Protein AF-A0A9D9CZX4-F1 (afdb_monomer_lite)

Sequence (307 aa):
MTLQTKLKFRDFMVVIDTNRFENYSKEKVIIPYCSRNECDTFLKSKKARGGITMGHYYITESVFGEIIQQRREYCNQSLENLEKALKPFCLSIEDIKSISKNDLFSKLEKSLHEYLADYYINILPHPNNNVFPRIIRRALNKKPPFKVVDKCSDKGFKDVLLWETLLNFNYEKQSIGKVFLITANSKDFPLEDLSYEWNEFHPYVELKIISDWENFELEERIILPELIAQNNISYSRVLEIFQDEDPNIVELPNFNKKITGRKDSFVVEIETDIKRKDGTTGTGKYFYDIRINEPTLIDPDDNYNTN

Radius of gyration: 25.43 Å; chains: 1; bounding box: 67×32×76 Å

Secondary structure (DSSP, 8-state):
-----S---SEEEEEE-HHHH--TTT----SS----SHHHHHHHHHHHTT----SEEEEEHHHHHHHHHHHHHHHHHHHHHHHHHHGGGT--STTT-SS-HHHHHHHHHHHHHHHHHHTTEEEEPPPPGGGHHHHHHHHHTT-TTS---SSS--TTHHHHHHHHHHHTS-TTTTTEEEEEEE-TTGGGS-HHHHHHHHHHH-TT-EEEEESSHHHHHHHHHHHHHHHHHHHH--HHHHHHHHHHH-TTEEE-TTTTSEEEEPTT-SEEEEEEEEEETTS-EEEEEEEEETTTTEEESS-HHHHHTT-

Structure (mmCIF, N/CA/C/O backbone):
data_AF-A0A9D9CZX4-F1
#
_entry.id   AF-A0A9D9CZX4-F1
#
loop_
_atom_site.group_PDB
_atom_site.id
_atom_site.type_symbol
_atom_site.label_atom_id
_atom_site.label_alt_id
_atom_site.label_comp_id
_atom_site.label_asym_id
_atom_site.label_entity_id
_atom_site.label_seq_id
_atom_site.pdbx_PDB_ins_code
_atom_site.Cartn_x
_atom_site.Cartn_y
_atom_site.Cartn_z
_atom_site.occupancy
_atom_site.B_iso_or_equiv
_atom_site.auth_seq_id
_atom_site.auth_comp_id
_atom_site.auth_asym_id
_atom_site.auth_atom_id
_atom_site.pdbx_PDB_model_num
ATOM 1 N N . MET A 1 1 ? -17.013 -8.670 21.355 1.00 33.56 1 MET A N 1
ATOM 2 C CA . MET A 1 1 ? -17.664 -7.348 21.254 1.00 33.56 1 MET A CA 1
ATOM 3 C C . MET A 1 1 ? -16.833 -6.491 20.320 1.00 33.56 1 MET A C 1
ATOM 5 O O . MET A 1 1 ? -15.634 -6.380 20.534 1.00 33.56 1 MET A O 1
ATOM 9 N N . THR A 1 2 ? -17.432 -6.011 19.235 1.00 29.38 2 THR A N 1
ATOM 10 C CA . THR A 1 2 ? -16.766 -5.239 18.180 1.00 29.38 2 THR A CA 1
ATOM 11 C C . THR A 1 2 ? -16.520 -3.818 18.672 1.00 29.38 2 THR A C 1
ATOM 13 O O . THR A 1 2 ? -17.439 -3.184 19.184 1.00 29.38 2 THR A O 1
ATOM 16 N N . LEU A 1 3 ? -15.288 -3.337 18.526 1.00 41.38 3 LEU A N 1
ATOM 17 C CA . LEU A 1 3 ? -14.920 -1.936 18.707 1.00 41.38 3 LEU A CA 1
ATOM 18 C C . LEU A 1 3 ? -15.906 -1.026 17.953 1.00 41.38 3 LEU A C 1
ATOM 20 O O . LEU A 1 3 ? -16.080 -1.192 16.746 1.00 41.38 3 LEU A O 1
ATOM 24 N N . GLN A 1 4 ? -16.552 -0.073 18.633 1.00 41.16 4 GLN A N 1
ATOM 25 C CA . GLN A 1 4 ? -17.210 1.050 17.955 1.00 41.16 4 GLN A CA 1
ATOM 26 C C . GLN A 1 4 ? -16.185 2.159 17.753 1.00 41.16 4 GLN A C 1
ATOM 28 O O . GLN A 1 4 ? -16.159 3.188 18.420 1.00 41.16 4 GLN A O 1
ATOM 33 N N . THR A 1 5 ? -15.293 1.888 16.820 1.00 51.66 5 THR A N 1
ATOM 34 C CA . THR A 1 5 ? -14.301 2.813 16.297 1.00 51.66 5 THR A CA 1
ATOM 35 C C . THR A 1 5 ? -14.878 3.601 15.134 1.00 51.66 5 THR A C 1
ATOM 37 O O . THR A 1 5 ? -15.827 3.158 14.479 1.00 51.66 5 THR A O 1
ATOM 40 N N . LYS A 1 6 ? -14.319 4.785 14.849 1.00 56.22 6 LYS A N 1
ATOM 41 C CA . LYS A 1 6 ? -14.649 5.473 13.589 1.00 56.22 6 LYS A CA 1
ATOM 42 C C . LYS A 1 6 ? -14.128 4.654 12.412 1.00 56.22 6 LYS A C 1
ATOM 44 O O . LYS A 1 6 ? -14.762 4.630 11.355 1.00 56.22 6 LYS A O 1
ATOM 49 N N . LEU A 1 7 ? -13.004 3.965 12.608 1.00 62.44 7 LEU A N 1
ATOM 50 C CA . LEU A 1 7 ? -12.475 3.018 11.638 1.00 62.44 7 LEU A CA 1
ATOM 51 C C . LEU A 1 7 ? -13.315 1.741 11.620 1.00 62.44 7 LEU A C 1
ATOM 53 O O . LEU A 1 7 ? -13.517 1.086 12.641 1.00 62.44 7 LEU A O 1
ATOM 57 N N . LYS A 1 8 ? -13.780 1.383 10.424 1.00 68.56 8 LYS A N 1
ATOM 58 C CA . LYS A 1 8 ? -14.596 0.188 10.162 1.00 68.56 8 LYS A CA 1
ATOM 59 C C . LYS A 1 8 ? -13.759 -1.023 9.733 1.00 68.56 8 LYS A C 1
ATOM 61 O O . LYS A 1 8 ? -14.314 -1.996 9.232 1.00 68.56 8 LYS A O 1
ATOM 66 N N . PHE A 1 9 ? -12.438 -0.955 9.880 1.00 75.31 9 PHE A N 1
ATOM 67 C CA . PHE A 1 9 ? -11.500 -1.923 9.319 1.00 75.31 9 PHE A CA 1
ATOM 68 C C . PHE A 1 9 ? -10.344 -2.219 10.273 1.00 75.31 9 PHE A C 1
ATOM 70 O O . PHE A 1 9 ? -10.038 -1.400 11.132 1.00 75.31 9 PHE A O 1
ATOM 77 N N . ARG A 1 10 ? -9.722 -3.395 10.106 1.00 75.94 10 ARG A N 1
ATOM 78 C CA . ARG A 1 10 ? -8.645 -3.902 10.978 1.00 75.94 10 ARG A CA 1
ATOM 79 C C . ARG A 1 10 ? -7.246 -3.728 10.406 1.00 75.94 10 ARG A C 1
ATOM 81 O O . ARG A 1 10 ? -6.290 -3.674 11.173 1.00 75.94 10 ARG A O 1
ATOM 88 N N . ASP A 1 11 ? -7.143 -3.650 9.085 1.00 87.25 11 ASP A N 1
ATOM 89 C CA . ASP A 1 11 ? -5.898 -3.371 8.383 1.00 87.25 11 ASP A CA 1
ATOM 90 C C . ASP A 1 11 ? -6.158 -2.559 7.109 1.00 87.25 11 ASP A C 1
ATOM 92 O O . ASP A 1 11 ? -7.295 -2.449 6.621 1.00 87.25 11 ASP A O 1
ATOM 96 N N . PHE A 1 12 ? -5.087 -1.989 6.572 1.00 91.62 12 PHE A N 1
ATOM 97 C CA . PHE A 1 12 ? -5.093 -1.251 5.324 1.00 91.62 12 PHE A CA 1
ATOM 98 C C . PHE A 1 12 ? -4.039 -1.779 4.355 1.00 91.62 12 PHE A C 1
ATOM 100 O O . PHE A 1 12 ? -3.100 -2.487 4.704 1.00 91.62 12 PHE A O 1
ATOM 107 N N . MET A 1 13 ? -4.204 -1.419 3.094 1.00 95.00 13 MET A N 1
ATOM 108 C CA . MET A 1 13 ? -3.307 -1.782 2.014 1.00 95.00 13 MET A CA 1
ATOM 109 C C . MET A 1 13 ? -2.792 -0.531 1.331 1.00 95.00 13 MET A C 1
ATOM 111 O O . MET A 1 13 ? -3.547 0.409 1.105 1.00 95.00 13 MET A O 1
ATOM 115 N N . VAL A 1 14 ? -1.515 -0.532 0.979 1.00 95.31 14 VAL A N 1
ATOM 116 C CA . VAL A 1 14 ? -0.859 0.539 0.238 1.00 95.31 14 VAL A CA 1
ATOM 117 C C . VAL A 1 14 ? -0.312 -0.058 -1.043 1.00 95.31 14 VAL A C 1
ATOM 119 O O . VAL A 1 14 ? 0.527 -0.954 -0.999 1.00 95.31 14 VAL A O 1
ATOM 122 N N . VAL A 1 15 ? -0.786 0.427 -2.184 1.00 96.56 15 VAL A N 1
ATOM 123 C CA . VAL A 1 15 ? -0.297 0.030 -3.503 1.00 96.56 15 VAL A CA 1
ATOM 124 C C . VAL A 1 15 ? 0.429 1.205 -4.123 1.00 96.56 15 VAL A C 1
ATOM 126 O O . VAL A 1 15 ? -0.134 2.290 -4.267 1.00 96.56 15 VAL A O 1
ATOM 129 N N . ILE A 1 16 ? 1.696 0.989 -4.455 1.00 94.69 16 ILE A N 1
ATOM 130 C CA . ILE A 1 16 ? 2.609 2.033 -4.905 1.00 94.69 16 ILE A CA 1
ATOM 131 C C . ILE A 1 16 ? 2.807 1.887 -6.414 1.00 94.69 16 ILE A C 1
ATOM 133 O O . ILE A 1 16 ? 3.245 0.843 -6.898 1.00 94.69 16 ILE A O 1
ATOM 137 N N . ASP A 1 17 ? 2.476 2.938 -7.155 1.00 92.44 17 ASP A N 1
ATOM 138 C CA . ASP A 1 17 ? 2.728 3.035 -8.593 1.00 92.44 17 ASP A CA 1
ATOM 139 C C . ASP A 1 17 ? 4.214 3.326 -8.883 1.00 92.44 17 ASP A C 1
ATOM 141 O O . ASP A 1 17 ? 4.915 3.915 -8.053 1.00 92.44 17 ASP A O 1
ATOM 145 N N . THR A 1 18 ? 4.700 2.980 -10.080 1.00 89.50 18 THR A N 1
ATOM 146 C CA . THR A 1 18 ? 6.105 3.140 -10.497 1.00 89.50 18 THR A CA 1
ATOM 147 C C . THR A 1 18 ? 6.609 4.556 -10.231 1.00 89.50 18 THR A C 1
ATOM 149 O O . THR A 1 18 ? 7.663 4.738 -9.626 1.00 89.50 18 THR A O 1
ATOM 152 N N . ASN A 1 19 ? 5.825 5.573 -10.603 1.00 87.56 19 ASN A N 1
ATOM 153 C CA . ASN A 1 19 ? 6.219 6.983 -10.496 1.00 87.56 19 ASN A CA 1
ATOM 154 C C . ASN A 1 19 ? 6.366 7.476 -9.050 1.00 87.56 19 ASN A C 1
ATOM 156 O O . ASN A 1 19 ? 6.911 8.556 -8.812 1.00 87.56 19 ASN A O 1
ATOM 160 N N . ARG A 1 20 ? 5.837 6.719 -8.086 1.00 88.94 20 ARG A N 1
ATOM 161 C CA . ARG A 1 20 ? 5.958 7.006 -6.655 1.00 88.94 20 ARG A CA 1
ATOM 162 C C . ARG A 1 20 ? 6.887 6.048 -5.938 1.00 88.94 20 ARG A C 1
ATOM 164 O O . ARG A 1 20 ? 7.402 6.424 -4.889 1.00 88.94 20 ARG A O 1
ATOM 171 N N . PHE A 1 21 ? 7.150 4.887 -6.528 1.00 86.06 21 PHE A N 1
ATOM 172 C CA . PHE A 1 21 ? 8.136 3.932 -6.052 1.00 86.06 21 PHE A CA 1
ATOM 173 C C . PHE A 1 21 ? 9.564 4.310 -6.453 1.00 86.06 21 PHE A C 1
ATOM 175 O O . PHE A 1 21 ? 10.472 4.185 -5.637 1.00 86.06 21 PHE A O 1
ATOM 182 N N . GLU A 1 22 ? 9.776 4.829 -7.666 1.00 77.81 22 GLU A N 1
ATOM 183 C CA . GLU A 1 22 ? 11.103 5.148 -8.205 1.00 77.81 22 GLU A CA 1
ATOM 184 C C . GLU A 1 22 ? 11.115 6.483 -8.959 1.00 77.81 22 GLU A C 1
ATOM 186 O O . GLU A 1 22 ? 10.247 6.769 -9.782 1.00 77.81 22 GLU A O 1
ATOM 191 N N . ASN A 1 23 ? 12.135 7.314 -8.702 1.00 71.44 23 ASN A N 1
ATOM 192 C CA . ASN A 1 23 ? 12.398 8.508 -9.506 1.00 71.44 23 ASN A CA 1
ATOM 193 C C . ASN A 1 23 ? 13.563 8.268 -10.471 1.00 71.44 23 ASN A C 1
ATOM 195 O O . ASN A 1 23 ? 14.682 8.752 -10.285 1.00 71.44 23 ASN A O 1
ATOM 199 N N . TYR A 1 24 ? 13.266 7.553 -11.550 1.00 60.62 24 TYR A N 1
ATOM 200 C CA . TYR A 1 24 ? 14.253 7.166 -12.555 1.00 60.62 24 TYR A CA 1
ATOM 201 C C . TYR A 1 24 ? 14.966 8.361 -13.227 1.00 60.62 24 TYR A C 1
ATOM 203 O O . TYR A 1 24 ? 16.098 8.249 -13.697 1.00 60.62 24 TYR A O 1
ATOM 211 N N . SER A 1 25 ? 14.343 9.546 -13.251 1.00 58.69 25 SER A N 1
ATOM 212 C CA . SER A 1 25 ? 14.931 10.731 -13.892 1.00 58.69 25 SER A CA 1
ATOM 213 C C . SER A 1 25 ? 16.131 11.319 -13.137 1.00 58.69 25 SER A C 1
ATOM 215 O O . SER A 1 25 ? 16.991 11.952 -13.755 1.00 58.69 25 SER A O 1
ATOM 217 N N . LYS A 1 26 ? 16.210 11.102 -11.817 1.00 59.53 26 LYS A N 1
ATOM 218 C CA . LYS A 1 26 ? 17.223 11.713 -10.940 1.00 59.53 26 LYS A CA 1
ATOM 219 C C . LYS A 1 26 ? 18.238 10.713 -10.394 1.00 59.53 26 LYS A C 1
ATOM 221 O O . LYS A 1 26 ? 19.324 11.125 -9.990 1.00 59.53 26 LYS A O 1
ATOM 226 N N . GLU A 1 27 ? 17.929 9.418 -10.416 1.00 60.91 27 GLU A N 1
ATOM 227 C CA . GLU A 1 27 ? 18.701 8.416 -9.685 1.00 60.91 27 GLU A CA 1
ATOM 228 C C . GLU A 1 27 ? 19.128 7.248 -10.560 1.00 60.91 27 GLU A C 1
ATOM 230 O O . GLU A 1 27 ? 18.335 6.435 -11.018 1.00 60.91 27 GLU A O 1
ATOM 235 N N . LYS A 1 28 ? 20.435 7.185 -10.800 1.00 66.56 28 LYS A N 1
ATOM 236 C CA . LYS A 1 28 ? 21.047 6.367 -11.846 1.00 66.56 28 LYS A CA 1
ATOM 237 C C . LYS A 1 28 ? 22.027 5.337 -11.277 1.00 66.56 28 LYS A C 1
ATOM 239 O O . LYS A 1 28 ? 23.122 5.140 -11.802 1.00 66.56 28 LYS A O 1
ATOM 244 N N . VAL A 1 29 ? 21.659 4.702 -10.163 1.00 69.81 29 VAL A N 1
ATOM 245 C CA . VAL A 1 29 ? 22.450 3.619 -9.555 1.00 69.81 29 VAL A CA 1
ATOM 246 C C . VAL A 1 29 ? 21.937 2.279 -10.068 1.00 69.81 29 VAL A C 1
ATOM 248 O O . VAL A 1 29 ? 20.768 1.957 -9.885 1.00 69.81 29 VAL A O 1
ATOM 251 N N . ILE A 1 30 ? 22.815 1.488 -10.693 1.00 70.50 30 ILE A N 1
ATOM 252 C CA . ILE A 1 30 ? 22.448 0.183 -11.262 1.00 70.50 30 ILE A CA 1
ATOM 253 C C . ILE A 1 30 ? 22.301 -0.861 -10.139 1.00 70.50 30 ILE A C 1
ATOM 255 O O . ILE A 1 30 ? 21.238 -1.463 -10.022 1.00 70.50 30 ILE A O 1
ATOM 259 N N . ILE A 1 31 ? 23.328 -1.040 -9.292 1.00 68.00 31 ILE A N 1
ATOM 260 C CA . ILE A 1 31 ? 23.368 -1.991 -8.157 1.00 68.00 31 ILE A CA 1
ATOM 261 C C . ILE A 1 31 ? 24.187 -1.372 -6.996 1.00 68.00 31 ILE A C 1
ATOM 263 O O . ILE A 1 31 ? 25.217 -0.753 -7.281 1.00 68.00 31 ILE A O 1
ATOM 267 N N . PRO A 1 32 ? 23.801 -1.561 -5.712 1.00 73.25 32 PRO A N 1
ATOM 268 C CA . PRO A 1 32 ? 22.563 -2.202 -5.252 1.00 73.25 32 PRO A CA 1
ATOM 269 C C . PRO A 1 32 ? 21.326 -1.350 -5.566 1.00 73.25 32 PRO A C 1
ATOM 271 O O . PRO A 1 32 ? 21.436 -0.141 -5.787 1.00 73.25 32 PRO A O 1
ATOM 274 N N . TYR A 1 33 ? 20.153 -1.984 -5.610 1.00 77.69 33 TYR A N 1
ATOM 275 C CA . TYR A 1 33 ? 18.888 -1.278 -5.764 1.00 77.69 33 TYR A CA 1
ATOM 276 C C . TYR A 1 33 ? 18.663 -0.334 -4.579 1.00 77.69 33 TYR A C 1
ATOM 278 O O . TYR A 1 33 ? 18.802 -0.706 -3.416 1.00 77.69 33 TYR A O 1
ATOM 286 N N . CYS A 1 34 ? 18.310 0.906 -4.899 1.00 71.25 34 CYS A N 1
ATOM 287 C CA . CYS A 1 34 ? 17.842 1.912 -3.962 1.00 71.25 34 CYS A CA 1
ATOM 288 C C . CYS A 1 34 ? 17.034 2.930 -4.770 1.00 71.25 34 CYS A C 1
ATOM 290 O O . CYS A 1 34 ? 17.472 3.303 -5.864 1.00 71.25 34 CYS A O 1
ATOM 292 N N . SER A 1 35 ? 15.874 3.344 -4.260 1.00 66.00 35 SER A N 1
ATOM 293 C CA . SER A 1 35 ? 15.011 4.308 -4.946 1.00 66.00 35 SER A CA 1
ATOM 294 C C . SER A 1 35 ? 15.255 5.768 -4.539 1.00 66.00 35 SER A C 1
ATOM 296 O O . SER A 1 35 ? 14.645 6.617 -5.185 1.00 66.00 35 SER A O 1
ATOM 298 N N . ARG A 1 36 ? 16.076 6.007 -3.480 1.00 70.81 36 ARG A N 1
ATOM 299 C CA . ARG A 1 36 ? 16.470 7.267 -2.763 1.00 70.81 36 ARG A CA 1
ATOM 300 C C . ARG A 1 36 ? 15.513 8.459 -2.871 1.00 70.81 36 ARG A C 1
ATOM 302 O O . ARG A 1 36 ? 15.906 9.616 -2.724 1.00 70.81 36 ARG A O 1
ATOM 309 N N . ASN A 1 37 ? 14.235 8.166 -3.007 1.00 79.62 37 ASN A N 1
ATOM 310 C CA . ASN A 1 37 ? 13.168 9.126 -3.171 1.00 79.62 37 ASN A CA 1
ATOM 311 C C . ASN A 1 37 ? 12.350 9.243 -1.876 1.00 79.62 37 ASN A C 1
ATOM 313 O O . ASN A 1 37 ? 12.720 8.745 -0.808 1.00 79.62 37 ASN A O 1
ATOM 317 N N . GLU A 1 38 ? 11.215 9.927 -1.982 1.00 84.00 38 GLU A N 1
ATOM 318 C CA . GLU A 1 38 ? 10.243 10.066 -0.897 1.00 84.00 38 GLU A CA 1
ATOM 319 C C . GLU A 1 38 ? 9.777 8.698 -0.365 1.00 84.00 38 GLU A C 1
ATOM 321 O O . GLU A 1 38 ? 9.700 8.523 0.847 1.00 84.00 38 GLU A O 1
ATOM 326 N N . CYS A 1 39 ? 9.575 7.701 -1.240 1.00 86.62 39 CYS A N 1
ATOM 327 C CA . CYS A 1 39 ? 9.229 6.333 -0.841 1.00 86.62 39 CYS A CA 1
ATOM 328 C C . CYS A 1 39 ? 10.335 5.700 0.011 1.00 86.62 39 CYS A C 1
ATOM 330 O O . CYS A 1 39 ? 10.058 5.186 1.090 1.00 86.62 39 CYS A O 1
ATOM 332 N N . ASP A 1 40 ? 11.595 5.757 -0.429 1.00 86.94 40 ASP A N 1
ATOM 333 C CA . ASP A 1 40 ? 12.730 5.214 0.333 1.00 86.94 40 ASP A CA 1
ATOM 334 C C . ASP A 1 40 ? 12.860 5.880 1.709 1.00 86.94 40 ASP A C 1
ATOM 336 O O . ASP A 1 40 ? 13.087 5.214 2.719 1.00 86.94 40 ASP A O 1
ATOM 340 N N . THR A 1 41 ? 12.681 7.202 1.753 1.00 87.44 41 THR A N 1
ATOM 341 C CA . THR A 1 41 ? 12.728 7.991 2.991 1.00 87.44 41 THR A CA 1
ATOM 342 C C . THR A 1 41 ? 11.617 7.569 3.949 1.00 87.44 41 THR A C 1
ATOM 344 O O . THR A 1 41 ? 11.883 7.302 5.126 1.00 87.44 41 THR A O 1
ATOM 347 N N . PHE A 1 42 ? 10.393 7.434 3.436 1.00 86.62 42 PHE A N 1
ATOM 348 C CA . PHE A 1 42 ? 9.241 6.952 4.188 1.00 86.62 42 PHE A CA 1
ATOM 349 C C . PHE A 1 42 ? 9.484 5.543 4.754 1.00 86.62 42 PHE A C 1
ATOM 351 O O . PHE A 1 42 ? 9.337 5.317 5.958 1.00 86.62 42 PHE A O 1
ATOM 358 N N . LEU A 1 43 ? 9.925 4.600 3.916 1.00 87.19 43 LEU A N 1
ATOM 359 C CA . LEU A 1 43 ? 10.162 3.206 4.306 1.00 87.19 43 LEU A CA 1
ATOM 360 C C . LEU A 1 43 ? 11.287 3.078 5.344 1.00 87.19 43 LEU A C 1
ATOM 362 O O . LEU A 1 43 ? 11.152 2.331 6.318 1.00 87.19 43 LEU A O 1
ATOM 366 N N . LYS A 1 44 ? 12.372 3.850 5.197 1.00 86.25 44 LYS A N 1
ATOM 367 C CA . LYS A 1 44 ? 13.455 3.937 6.192 1.00 86.25 44 LYS A CA 1
ATOM 368 C C . LYS A 1 44 ? 12.965 4.488 7.522 1.00 86.25 44 LYS A C 1
ATOM 370 O O . LYS A 1 44 ? 13.252 3.895 8.559 1.00 86.25 44 LYS A O 1
ATOM 375 N N . SER A 1 45 ? 12.205 5.582 7.496 1.00 80.94 45 SER A N 1
ATOM 376 C CA . SER A 1 45 ? 11.592 6.168 8.692 1.00 80.94 45 SER A CA 1
ATOM 377 C C . SER A 1 45 ? 10.658 5.172 9.383 1.00 80.94 45 SER A C 1
ATOM 379 O O . SER A 1 45 ? 10.711 4.997 10.600 1.00 80.94 45 SER A O 1
ATOM 381 N N . LYS A 1 46 ? 9.830 4.451 8.617 1.00 79.44 46 LYS A N 1
ATOM 382 C CA . LYS A 1 46 ? 8.956 3.395 9.140 1.00 79.44 46 LYS A CA 1
ATOM 383 C C . LYS A 1 46 ? 9.749 2.270 9.811 1.00 79.44 46 LYS A C 1
ATOM 385 O O . LYS A 1 46 ? 9.446 1.916 10.949 1.00 79.44 46 LYS A O 1
ATOM 390 N N . LYS A 1 47 ? 10.791 1.756 9.149 1.00 80.25 47 LYS A N 1
ATOM 391 C CA . LYS A 1 47 ? 11.665 0.700 9.687 1.00 80.25 47 LYS A CA 1
ATOM 392 C C . LYS A 1 47 ? 12.392 1.150 10.960 1.00 80.25 47 LYS A C 1
ATOM 394 O O . LYS A 1 47 ? 12.442 0.400 11.929 1.00 80.25 47 LYS A O 1
ATOM 399 N N . ALA A 1 48 ? 12.908 2.381 10.983 1.00 76.88 48 ALA A N 1
ATOM 400 C CA . ALA A 1 48 ? 13.619 2.949 12.130 1.00 76.88 48 ALA A CA 1
ATOM 401 C C . ALA A 1 48 ? 12.723 3.154 13.360 1.00 76.88 48 ALA A C 1
ATOM 403 O O . ALA A 1 48 ? 13.188 3.013 14.487 1.00 76.88 48 ALA A O 1
ATOM 404 N N . ARG A 1 49 ? 11.431 3.438 13.155 1.00 68.69 49 ARG A N 1
ATOM 405 C CA . ARG A 1 49 ? 10.448 3.576 14.240 1.00 68.69 49 ARG A CA 1
ATOM 406 C C . ARG A 1 49 ? 10.113 2.250 14.937 1.00 68.69 49 ARG A C 1
ATOM 408 O O . ARG A 1 49 ? 9.298 2.266 15.852 1.00 68.69 49 ARG A O 1
ATOM 415 N N . GLY A 1 50 ? 10.672 1.113 14.496 1.00 60.38 50 GLY A N 1
ATOM 416 C CA . GLY A 1 50 ? 10.303 -0.218 14.998 1.00 60.38 50 GLY A CA 1
ATOM 417 C C . GLY A 1 50 ? 8.801 -0.490 14.880 1.00 60.38 50 GLY A C 1
ATOM 418 O O . GLY A 1 50 ? 8.263 -1.313 15.614 1.00 60.38 50 GLY A O 1
ATOM 419 N N . GLY A 1 51 ? 8.123 0.279 14.017 1.00 54.66 51 GLY A N 1
ATOM 420 C CA . GLY A 1 51 ? 6.687 0.467 14.065 1.00 54.66 51 GLY A CA 1
ATOM 421 C C . GLY A 1 51 ? 5.988 -0.853 13.824 1.00 54.66 51 GLY A C 1
ATOM 422 O O . GLY A 1 51 ? 6.275 -1.531 12.837 1.00 54.66 51 GLY A O 1
ATOM 423 N N . ILE A 1 52 ? 5.067 -1.181 14.730 1.00 53.06 52 ILE A N 1
ATOM 424 C CA . ILE A 1 52 ? 4.066 -2.235 14.573 1.00 53.06 52 ILE A CA 1
ATOM 425 C C . ILE A 1 52 ? 3.602 -2.177 13.117 1.00 53.06 52 ILE A C 1
ATOM 427 O O . ILE A 1 52 ? 3.166 -1.125 12.645 1.00 53.06 52 ILE A O 1
ATOM 431 N N . THR A 1 53 ? 3.835 -3.270 12.393 1.00 54.34 53 THR A N 1
ATOM 432 C CA . THR A 1 53 ? 3.745 -3.410 10.934 1.00 54.34 53 THR A CA 1
ATOM 433 C C . THR A 1 53 ? 2.297 -3.359 10.459 1.00 54.34 53 THR A C 1
ATOM 435 O O . THR A 1 53 ? 1.792 -4.306 9.868 1.00 54.34 53 THR A O 1
ATOM 438 N N . MET A 1 54 ? 1.599 -2.280 10.777 1.00 65.44 54 MET A N 1
ATOM 439 C CA . MET A 1 54 ? 0.237 -2.045 10.336 1.00 65.44 54 MET A CA 1
ATOM 440 C C . MET A 1 54 ? 0.310 -1.476 8.924 1.00 65.44 54 MET A C 1
ATOM 442 O O . MET A 1 54 ? 1.187 -0.651 8.611 1.00 65.44 54 MET A O 1
ATOM 446 N N . GLY A 1 55 ? -0.582 -1.952 8.067 1.00 81.19 55 GLY A N 1
ATOM 447 C CA . GLY A 1 55 ? -0.544 -1.680 6.646 1.00 81.19 55 GLY A CA 1
ATOM 448 C C . GLY A 1 55 ? 0.274 -2.708 5.875 1.00 81.19 55 GLY A C 1
ATOM 449 O O . GLY A 1 55 ? 1.456 -2.937 6.142 1.00 81.19 55 GLY A O 1
ATOM 450 N N . HIS A 1 56 ? -0.342 -3.266 4.842 1.00 90.25 56 HIS A N 1
ATOM 451 C CA . HIS A 1 56 ? 0.309 -4.141 3.880 1.00 90.25 56 HIS A CA 1
ATOM 452 C C . HIS A 1 56 ? 0.754 -3.348 2.647 1.00 90.25 56 HIS A C 1
ATOM 454 O O . HIS A 1 56 ? -0.069 -2.714 1.987 1.00 90.25 56 HIS A O 1
ATOM 460 N N . TYR A 1 57 ? 2.043 -3.399 2.313 1.00 92.94 57 TYR A N 1
ATOM 461 C CA . TYR A 1 57 ? 2.625 -2.617 1.220 1.00 92.94 57 TYR A CA 1
ATOM 462 C C . TYR A 1 57 ? 2.836 -3.491 0.003 1.00 92.94 57 TYR A C 1
ATOM 464 O O . TYR A 1 57 ? 3.331 -4.616 0.107 1.00 92.94 57 TYR A O 1
ATOM 472 N N . TYR A 1 58 ? 2.480 -2.945 -1.151 1.00 95.69 58 TYR A N 1
ATOM 473 C CA . TYR A 1 58 ? 2.535 -3.660 -2.403 1.00 95.69 58 TYR A CA 1
ATOM 474 C C . TYR A 1 58 ? 3.018 -2.792 -3.555 1.00 95.69 58 TYR A C 1
ATOM 476 O O . TYR A 1 58 ? 2.696 -1.608 -3.657 1.00 95.69 58 TYR A O 1
ATOM 484 N N . ILE A 1 59 ? 3.705 -3.446 -4.481 1.00 95.69 59 ILE A N 1
ATOM 485 C CA . ILE A 1 59 ? 3.792 -3.039 -5.884 1.00 95.69 59 ILE A CA 1
ATOM 486 C C . ILE A 1 59 ? 3.143 -4.133 -6.734 1.00 95.69 59 ILE A C 1
ATOM 488 O O . ILE A 1 59 ? 3.025 -5.272 -6.287 1.00 95.69 59 ILE A O 1
ATOM 492 N N . THR A 1 60 ? 2.720 -3.836 -7.957 1.00 95.69 60 THR A N 1
ATOM 493 C CA . THR A 1 60 ? 2.257 -4.887 -8.880 1.00 95.69 60 THR A CA 1
ATOM 494 C C . THR A 1 60 ? 3.420 -5.490 -9.662 1.00 95.69 60 THR A C 1
ATOM 496 O O . THR A 1 60 ? 4.465 -4.856 -9.823 1.00 95.69 60 THR A O 1
ATOM 499 N N . GLU A 1 61 ? 3.231 -6.688 -10.220 1.00 94.75 61 GLU A N 1
ATOM 500 C CA . GLU A 1 61 ? 4.165 -7.272 -11.197 1.00 94.75 61 GLU A CA 1
ATOM 501 C C . GLU A 1 61 ? 4.444 -6.317 -12.369 1.00 94.75 61 GLU A C 1
ATOM 503 O O . GLU A 1 61 ? 5.567 -6.257 -12.866 1.00 94.75 61 GLU A O 1
ATOM 508 N N . SER A 1 62 ? 3.458 -5.506 -12.772 1.00 92.12 62 SER A N 1
ATOM 509 C CA . SER A 1 62 ? 3.634 -4.474 -13.801 1.00 92.12 62 SER A CA 1
ATOM 510 C C . SER A 1 62 ? 4.631 -3.396 -13.380 1.00 92.12 62 SER A C 1
ATOM 512 O O . SER A 1 62 ? 5.497 -3.034 -14.174 1.00 92.12 62 SER A O 1
ATOM 514 N N . VAL A 1 63 ? 4.524 -2.904 -12.141 1.00 92.62 63 VAL A N 1
ATOM 515 C CA . VAL A 1 63 ? 5.445 -1.908 -11.571 1.00 92.62 63 VAL A CA 1
ATOM 516 C C . VAL A 1 63 ? 6.844 -2.506 -11.421 1.00 92.62 63 VAL A C 1
ATOM 518 O O . VAL A 1 63 ? 7.825 -1.897 -11.845 1.00 92.62 63 VAL A O 1
ATOM 521 N N . PHE A 1 64 ? 6.945 -3.736 -10.906 1.00 93.75 64 PHE A N 1
ATOM 522 C CA . PHE A 1 64 ? 8.216 -4.459 -10.806 1.00 93.75 64 PHE A CA 1
ATOM 523 C C . PHE A 1 64 ? 8.895 -4.598 -12.177 1.00 93.75 64 PHE A C 1
ATOM 525 O O . PHE A 1 64 ? 10.058 -4.226 -12.348 1.00 93.75 64 PHE A O 1
ATOM 532 N N . GLY A 1 65 ? 8.159 -5.092 -13.176 1.00 92.12 65 GLY A N 1
ATOM 533 C CA . GLY A 1 65 ? 8.670 -5.268 -14.533 1.00 92.12 65 GLY A CA 1
ATOM 534 C C . GLY A 1 65 ? 9.089 -3.949 -15.180 1.00 92.12 65 GLY A C 1
ATOM 535 O O . GLY A 1 65 ? 10.102 -3.895 -15.878 1.00 92.12 65 GLY A O 1
ATOM 536 N N . GLU A 1 66 ? 8.357 -2.868 -14.909 1.00 90.88 66 GLU A N 1
ATOM 537 C CA . GLU A 1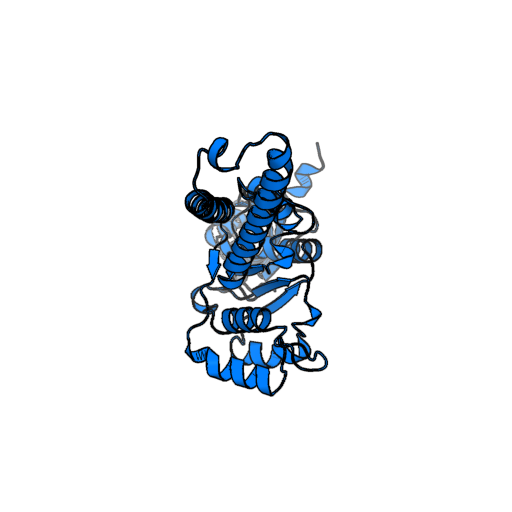 66 ? 8.711 -1.533 -15.380 1.00 90.88 66 GLU A CA 1
ATOM 538 C C . GLU A 1 66 ? 10.031 -1.034 -14.791 1.00 90.88 66 GLU A C 1
ATOM 540 O O . GLU A 1 66 ? 10.890 -0.585 -15.549 1.00 90.88 66 GLU A O 1
ATOM 545 N N . ILE A 1 67 ? 10.226 -1.163 -13.479 1.00 89.75 67 ILE A N 1
ATOM 546 C CA . ILE A 1 67 ? 11.475 -0.786 -12.803 1.00 89.75 67 ILE A CA 1
ATOM 547 C C . ILE A 1 67 ? 12.667 -1.535 -13.410 1.00 89.75 67 ILE A C 1
ATOM 549 O O . ILE A 1 67 ? 13.690 -0.937 -13.763 1.00 89.75 67 ILE A O 1
ATOM 553 N N . ILE A 1 68 ? 12.531 -2.854 -13.573 1.00 90.38 68 ILE A N 1
ATOM 554 C CA . ILE A 1 68 ? 13.578 -3.691 -14.162 1.00 90.38 68 ILE A CA 1
ATOM 555 C C . ILE A 1 68 ? 13.872 -3.262 -15.599 1.00 90.38 68 ILE A C 1
ATOM 557 O O . ILE A 1 68 ? 15.040 -3.118 -15.966 1.00 90.38 68 ILE A O 1
ATOM 561 N N . GLN A 1 69 ? 12.840 -3.016 -16.407 1.00 90.38 69 GLN A N 1
ATOM 562 C CA . GLN A 1 69 ? 13.006 -2.587 -17.792 1.00 90.38 69 GLN A CA 1
ATOM 563 C C . GLN A 1 69 ? 13.700 -1.223 -17.888 1.00 90.38 69 GLN A C 1
ATOM 565 O O . GLN A 1 69 ? 14.685 -1.100 -18.617 1.00 90.38 69 GLN A O 1
ATOM 570 N N . GLN A 1 70 ? 13.261 -0.234 -17.104 1.00 87.31 70 GLN A N 1
ATOM 571 C CA . GLN A 1 70 ? 13.882 1.092 -17.052 1.00 87.31 70 GLN A CA 1
ATOM 572 C C . GLN A 1 70 ? 15.373 0.980 -16.693 1.00 87.31 70 GLN A C 1
ATOM 574 O O . GLN A 1 70 ? 16.238 1.539 -17.365 1.00 87.31 70 GLN A O 1
ATOM 579 N N . ARG A 1 71 ? 15.728 0.169 -15.693 1.00 86.69 71 ARG A N 1
ATOM 580 C CA . ARG A 1 71 ? 17.132 -0.029 -15.298 1.00 86.69 71 ARG A CA 1
ATOM 581 C C . ARG A 1 71 ? 17.960 -0.811 -16.318 1.00 86.69 71 ARG A C 1
ATOM 583 O O . ARG A 1 71 ? 19.141 -0.507 -16.500 1.00 86.69 71 ARG A O 1
ATOM 590 N N . ARG A 1 72 ? 17.372 -1.789 -17.013 1.00 88.25 72 ARG A N 1
ATOM 591 C CA . ARG A 1 72 ? 18.027 -2.480 -18.140 1.00 88.25 72 ARG A CA 1
ATOM 592 C C . ARG A 1 72 ? 18.344 -1.501 -19.267 1.00 88.25 72 ARG A C 1
ATOM 594 O O . ARG A 1 72 ? 19.448 -1.540 -19.806 1.00 88.25 72 ARG A O 1
ATOM 601 N N . GLU A 1 73 ? 17.416 -0.604 -19.589 1.00 89.38 73 GLU A N 1
ATOM 602 C CA . GLU A 1 73 ? 17.620 0.463 -20.573 1.00 89.38 73 GLU A CA 1
ATOM 603 C C . GLU A 1 73 ? 18.733 1.420 -20.140 1.00 89.38 73 GLU A C 1
ATOM 605 O O . GLU A 1 73 ? 19.646 1.679 -20.927 1.00 89.38 73 GLU A O 1
ATOM 610 N N . TYR A 1 74 ? 18.732 1.861 -18.876 1.00 86.50 74 TYR A N 1
ATOM 611 C CA . TYR A 1 74 ? 19.817 2.681 -18.331 1.00 86.50 74 TYR A CA 1
ATOM 612 C C . TYR A 1 74 ? 21.179 1.994 -18.445 1.00 86.50 74 TYR A C 1
ATOM 614 O O . TYR A 1 74 ? 22.175 2.600 -18.853 1.00 86.50 74 TYR A O 1
ATOM 622 N N . CYS A 1 75 ? 21.225 0.714 -18.076 1.00 86.00 75 CYS A N 1
ATOM 623 C CA . CYS A 1 75 ? 22.431 -0.089 -18.141 1.00 86.00 75 CYS A CA 1
ATOM 624 C C . CYS A 1 75 ? 22.930 -0.184 -19.585 1.00 86.00 75 CYS A C 1
ATOM 626 O O . CYS A 1 75 ? 24.092 0.112 -19.837 1.00 86.00 75 CYS A O 1
ATOM 628 N N . ASN A 1 76 ? 22.053 -0.503 -20.538 1.00 87.81 76 ASN A N 1
ATOM 629 C CA . ASN A 1 76 ? 22.401 -0.568 -21.958 1.00 87.81 76 ASN A CA 1
ATOM 630 C C . ASN A 1 76 ? 22.986 0.751 -22.465 1.00 87.81 76 ASN A C 1
ATOM 632 O O . ASN A 1 76 ? 24.068 0.746 -23.043 1.00 87.81 76 ASN A O 1
ATOM 636 N N . GLN A 1 77 ? 22.331 1.877 -22.173 1.00 89.00 77 GLN A N 1
ATOM 637 C CA . GLN A 1 77 ? 22.830 3.202 -22.549 1.00 89.00 77 GLN A CA 1
ATOM 638 C C . GLN A 1 77 ? 24.197 3.495 -21.919 1.00 89.00 77 GLN A C 1
ATOM 640 O O . GLN A 1 77 ? 25.092 4.027 -22.573 1.00 89.00 77 GLN A O 1
ATOM 645 N N . SER A 1 78 ? 24.384 3.127 -20.650 1.00 86.31 78 SER A N 1
ATOM 646 C CA . SER A 1 78 ? 25.663 3.298 -19.953 1.00 86.31 78 SER A CA 1
ATOM 647 C C . SER A 1 78 ? 26.774 2.459 -20.586 1.00 86.31 78 SER A C 1
ATOM 649 O O . SER A 1 78 ? 27.903 2.930 -20.709 1.00 86.31 78 SER A O 1
ATOM 651 N N . LEU A 1 79 ? 26.451 1.242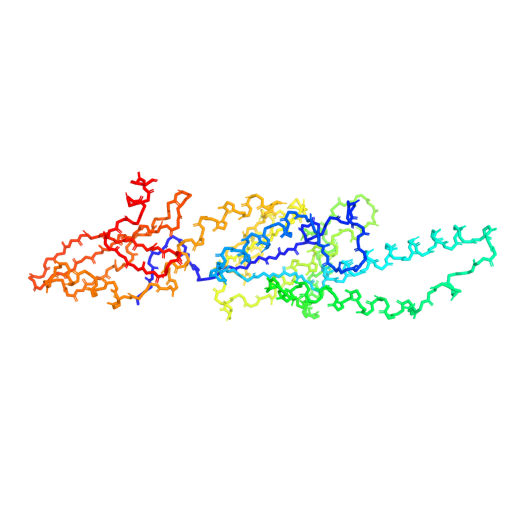 -21.028 1.00 85.69 79 LEU A N 1
ATOM 652 C CA . LEU A 1 79 ? 27.381 0.382 -21.751 1.00 85.69 79 LEU A CA 1
ATOM 653 C C . LEU A 1 79 ? 27.731 0.967 -23.120 1.00 85.69 79 LEU A C 1
ATOM 655 O O . LEU A 1 79 ? 28.905 1.108 -23.421 1.00 85.69 79 LEU A O 1
ATOM 659 N N . GLU A 1 80 ? 26.754 1.399 -23.910 1.00 88.69 80 GLU A N 1
ATOM 660 C CA . GLU A 1 80 ? 27.023 2.031 -25.210 1.00 88.69 80 GLU A CA 1
ATOM 661 C C . GLU A 1 80 ? 27.899 3.287 -25.080 1.00 88.69 80 GLU A C 1
ATOM 663 O O . GLU A 1 80 ? 28.780 3.537 -25.904 1.00 88.69 80 GLU A O 1
ATOM 668 N N . ASN A 1 81 ? 27.679 4.087 -24.033 1.00 89.75 81 ASN A N 1
ATOM 669 C CA . ASN A 1 81 ? 28.494 5.270 -23.757 1.00 89.75 81 ASN A CA 1
ATOM 670 C C . ASN A 1 81 ? 29.928 4.903 -23.366 1.00 89.75 81 ASN A C 1
ATOM 672 O O . ASN A 1 81 ? 30.869 5.550 -23.829 1.00 89.75 81 ASN A O 1
ATOM 676 N N . LEU A 1 82 ? 30.101 3.860 -22.551 1.00 87.81 82 LEU A N 1
ATOM 677 C CA . LEU A 1 82 ? 31.420 3.344 -22.200 1.00 87.81 82 LEU A CA 1
ATOM 678 C C . LEU A 1 82 ? 32.156 2.830 -23.443 1.00 87.81 82 LEU A C 1
ATOM 680 O O . LEU A 1 82 ? 33.311 3.180 -23.649 1.00 87.81 82 LEU A O 1
ATOM 684 N N . GLU A 1 83 ? 31.487 2.076 -24.311 1.00 88.50 83 GLU A N 1
ATOM 685 C CA . GLU A 1 83 ? 32.086 1.534 -25.535 1.00 88.50 83 GLU A CA 1
ATOM 686 C C . GLU A 1 83 ? 32.589 2.649 -26.461 1.00 88.50 83 GLU A C 1
ATOM 688 O O . GLU A 1 83 ? 33.720 2.618 -26.950 1.00 88.50 83 GLU A O 1
ATOM 693 N N . LYS A 1 84 ? 31.787 3.709 -26.622 1.00 91.25 84 LYS A N 1
ATOM 694 C CA . LYS A 1 84 ? 32.190 4.915 -27.360 1.00 91.25 84 LYS A CA 1
ATOM 695 C C . LYS A 1 84 ? 33.410 5.600 -26.738 1.00 91.25 84 LYS A C 1
ATOM 697 O O . LYS A 1 84 ? 34.253 6.091 -27.484 1.00 91.25 84 LYS A O 1
ATOM 702 N N . ALA A 1 85 ? 33.506 5.637 -25.409 1.00 90.81 85 ALA A N 1
ATOM 703 C CA . ALA A 1 85 ? 34.626 6.247 -24.689 1.00 90.81 85 ALA A CA 1
ATOM 704 C C . ALA A 1 85 ? 35.912 5.403 -24.734 1.00 90.81 85 ALA A C 1
ATOM 706 O O . ALA A 1 85 ? 37.003 5.961 -24.661 1.00 90.81 85 ALA A O 1
ATOM 707 N N . LEU A 1 86 ? 35.793 4.080 -24.876 1.00 90.56 86 LEU A N 1
ATOM 708 C CA . LEU A 1 86 ? 36.921 3.151 -25.003 1.00 90.56 86 LEU A CA 1
ATOM 709 C C . LEU A 1 86 ? 37.490 3.090 -26.424 1.00 90.56 86 LEU A C 1
ATOM 711 O O . LEU A 1 86 ? 38.687 2.862 -26.598 1.00 90.56 86 LEU A O 1
ATOM 715 N N . LYS A 1 87 ? 36.660 3.364 -27.438 1.00 90.12 87 LYS A N 1
ATOM 716 C CA . LYS A 1 87 ? 37.041 3.329 -28.858 1.00 90.12 87 LYS A CA 1
ATOM 717 C C . LYS A 1 87 ? 38.339 4.091 -29.205 1.00 90.12 87 LYS A C 1
ATOM 719 O O . LYS A 1 87 ? 39.132 3.534 -29.962 1.00 90.12 87 LYS A O 1
ATOM 724 N N . PRO A 1 88 ? 38.622 5.304 -28.680 1.00 93.56 88 PRO A N 1
ATOM 725 C CA . PRO A 1 88 ? 39.888 6.009 -28.928 1.00 93.56 88 PRO A CA 1
ATOM 726 C C . PRO A 1 88 ? 41.132 5.287 -28.393 1.00 93.56 88 PRO A C 1
ATOM 728 O O . PRO A 1 88 ? 42.236 5.556 -28.855 1.00 93.56 88 PRO A O 1
ATOM 731 N N . PHE A 1 89 ? 40.957 4.380 -27.430 1.00 90.88 89 PHE A N 1
ATOM 732 C CA . PHE A 1 89 ? 42.025 3.589 -26.820 1.00 90.88 89 PHE A CA 1
ATOM 733 C C . PHE A 1 89 ? 42.174 2.200 -27.454 1.00 90.88 89 PHE A C 1
ATOM 735 O O . PHE A 1 89 ? 42.955 1.395 -26.955 1.00 90.88 89 PHE A O 1
ATOM 742 N N . CYS A 1 90 ? 41.432 1.902 -28.530 1.00 86.50 90 CYS A N 1
ATOM 743 C CA . CYS A 1 90 ? 41.365 0.570 -29.143 1.00 86.50 90 CYS A CA 1
ATOM 744 C C . CYS A 1 90 ? 40.970 -0.542 -28.152 1.00 86.50 90 CYS A C 1
ATOM 746 O O . CYS A 1 90 ? 41.336 -1.697 -28.350 1.00 86.50 90 CYS A O 1
ATOM 748 N N . LEU A 1 91 ? 40.233 -0.186 -27.096 1.00 87.25 91 LEU A N 1
ATOM 749 C CA . LEU A 1 91 ? 39.696 -1.122 -26.115 1.00 87.25 91 LEU A CA 1
ATOM 750 C C . LEU A 1 91 ? 38.225 -1.401 -26.415 1.00 87.25 91 LEU A C 1
ATOM 752 O O . LEU A 1 91 ? 37.480 -0.512 -26.841 1.00 87.25 91 LEU A O 1
ATOM 756 N N . SER A 1 92 ? 37.811 -2.631 -26.149 1.00 82.88 92 SER A N 1
ATOM 757 C CA . SER A 1 92 ? 36.419 -3.054 -26.129 1.00 82.88 92 SER A CA 1
ATOM 758 C C . SER A 1 92 ? 35.909 -3.165 -24.697 1.00 82.88 92 SER A C 1
ATOM 760 O O . SER A 1 92 ? 36.656 -3.166 -23.715 1.00 82.88 92 SER A O 1
ATOM 762 N N . ILE A 1 93 ? 34.594 -3.263 -24.569 1.00 80.81 93 ILE A N 1
ATOM 763 C CA . ILE A 1 93 ? 33.968 -3.530 -23.283 1.00 80.81 93 ILE A CA 1
ATOM 764 C C . ILE A 1 93 ? 34.290 -4.944 -22.790 1.00 80.81 93 ILE A C 1
ATOM 766 O O . ILE A 1 93 ? 34.410 -5.145 -21.577 1.00 80.81 93 ILE A O 1
ATOM 770 N N . GLU A 1 94 ? 34.424 -5.907 -23.702 1.00 81.25 94 GLU A N 1
ATOM 771 C CA . GLU A 1 94 ? 34.826 -7.277 -23.386 1.00 81.25 94 GLU A CA 1
ATOM 772 C C . GLU A 1 94 ? 36.208 -7.334 -22.723 1.00 81.25 94 GLU A C 1
ATOM 774 O O . GLU A 1 94 ? 36.417 -8.171 -21.850 1.00 81.25 94 GLU A O 1
ATOM 779 N N . ASP A 1 95 ? 37.107 -6.400 -23.047 1.00 77.19 95 ASP A N 1
ATOM 780 C CA . ASP A 1 95 ? 38.450 -6.336 -22.449 1.00 77.19 95 ASP A CA 1
ATOM 781 C C . ASP A 1 95 ? 38.435 -5.930 -20.965 1.00 77.19 95 ASP A C 1
ATOM 783 O O . ASP A 1 95 ? 39.408 -6.145 -20.243 1.00 77.19 95 ASP A O 1
ATOM 787 N N . ILE A 1 96 ? 37.339 -5.322 -20.494 1.00 74.56 96 ILE A N 1
ATOM 788 C CA . ILE A 1 96 ? 37.244 -4.715 -19.156 1.00 74.56 96 ILE A CA 1
ATOM 789 C C . ILE A 1 96 ? 36.206 -5.425 -18.281 1.00 74.56 96 ILE A C 1
ATOM 791 O O . ILE A 1 96 ? 36.309 -5.431 -17.051 1.00 74.56 96 ILE A O 1
ATOM 795 N N . LYS A 1 97 ? 35.174 -6.021 -18.882 1.00 73.12 97 LYS A N 1
ATOM 796 C CA . LYS A 1 97 ? 34.093 -6.657 -18.126 1.00 73.12 97 LYS A CA 1
ATOM 797 C C . LYS A 1 97 ? 34.458 -8.058 -17.658 1.00 73.12 97 LYS A C 1
ATOM 799 O O . LYS A 1 97 ? 34.703 -8.955 -18.450 1.00 73.12 97 LYS A O 1
ATOM 804 N N . SER A 1 98 ? 34.312 -8.279 -16.355 1.00 74.25 98 SER A N 1
ATOM 805 C CA . SER A 1 98 ? 34.387 -9.604 -15.726 1.00 74.25 98 SER A CA 1
ATOM 806 C C . SER A 1 98 ? 33.034 -10.316 -15.594 1.00 74.25 98 SER A C 1
ATOM 808 O O . SER A 1 98 ? 32.984 -11.461 -15.151 1.00 74.25 98 SER A O 1
ATOM 810 N N . ILE A 1 99 ? 31.923 -9.646 -15.923 1.00 76.94 99 ILE A N 1
ATOM 811 C CA . ILE A 1 99 ? 30.555 -10.140 -15.709 1.00 76.94 99 ILE A CA 1
ATOM 812 C C . ILE A 1 99 ? 29.761 -10.012 -17.011 1.00 76.94 99 ILE A C 1
ATOM 814 O O . ILE A 1 99 ? 29.800 -8.967 -17.670 1.00 76.94 99 ILE A O 1
ATOM 818 N N . SER A 1 100 ? 29.009 -11.061 -17.362 1.00 83.62 100 SER A N 1
ATOM 819 C CA . SER A 1 100 ? 28.146 -11.043 -18.541 1.00 83.62 100 SER A CA 1
ATOM 820 C C . SER A 1 100 ? 26.949 -10.101 -18.357 1.00 83.62 100 SER A C 1
ATOM 822 O O . SER A 1 100 ? 26.501 -9.807 -17.247 1.00 83.62 100 SER A O 1
ATOM 824 N N . LYS A 1 101 ? 26.375 -9.635 -19.469 1.00 82.12 101 LYS A N 1
ATOM 825 C CA . LYS A 1 101 ? 25.185 -8.772 -19.450 1.00 82.12 101 LYS A CA 1
ATOM 826 C C . LYS A 1 101 ? 23.978 -9.451 -18.784 1.00 82.12 101 LYS A C 1
ATOM 828 O O . LYS A 1 101 ? 23.253 -8.803 -18.035 1.00 82.12 101 LYS A O 1
ATOM 833 N N . ASN A 1 102 ? 23.795 -10.749 -19.018 1.00 84.62 102 ASN A N 1
ATOM 834 C CA . ASN A 1 102 ? 22.701 -11.518 -18.424 1.00 84.62 102 ASN A CA 1
ATOM 835 C C . ASN A 1 102 ? 22.885 -11.680 -16.911 1.00 84.62 102 ASN A C 1
ATOM 837 O O . ASN A 1 102 ? 21.924 -11.510 -16.164 1.00 84.62 102 ASN A O 1
ATOM 841 N N . ASP A 1 103 ? 24.117 -11.913 -16.450 1.00 85.81 103 ASP A N 1
ATOM 842 C CA . ASP A 1 103 ? 24.422 -11.981 -15.015 1.00 85.81 103 ASP A CA 1
ATOM 843 C C . ASP A 1 103 ? 24.209 -10.636 -14.317 1.00 85.81 103 ASP A C 1
ATOM 845 O O . ASP A 1 103 ? 23.845 -10.577 -13.145 1.00 85.81 103 ASP A O 1
ATOM 849 N N . LEU A 1 104 ? 24.431 -9.526 -15.022 1.00 83.88 104 LEU A N 1
ATOM 850 C CA . LEU A 1 104 ? 24.136 -8.201 -14.491 1.00 83.88 104 LEU A CA 1
ATOM 851 C C . LEU A 1 104 ? 22.625 -7.986 -14.322 1.00 83.88 104 LEU A C 1
ATOM 853 O O . LEU A 1 104 ? 22.195 -7.439 -13.309 1.00 83.88 104 LEU A O 1
ATOM 857 N N . PHE A 1 105 ? 21.818 -8.439 -15.284 1.00 87.06 105 PHE A N 1
ATOM 858 C CA . PHE A 1 105 ? 20.359 -8.339 -15.212 1.00 87.06 105 PHE A CA 1
ATOM 859 C C . PHE A 1 105 ? 19.754 -9.255 -14.147 1.00 87.06 105 PHE A C 1
ATOM 861 O O . PHE A 1 105 ? 18.844 -8.830 -13.441 1.00 87.06 105 PHE A O 1
ATOM 868 N N . SER A 1 106 ? 20.287 -10.463 -13.958 1.00 88.50 106 SER A N 1
ATOM 869 C CA . SER A 1 106 ? 19.842 -11.330 -12.861 1.00 88.50 106 SER A CA 1
ATOM 870 C C . SER A 1 106 ? 20.203 -10.742 -11.492 1.00 88.50 106 SER A C 1
ATOM 872 O O . SER A 1 106 ? 19.388 -10.767 -10.570 1.00 88.50 106 SER A O 1
ATOM 874 N N . LYS A 1 107 ? 21.388 -10.128 -11.358 1.00 90.19 107 LYS A N 1
ATOM 875 C CA . LYS A 1 107 ? 21.776 -9.394 -10.140 1.00 90.19 107 LYS A CA 1
ATOM 876 C C . LYS A 1 107 ? 20.885 -8.181 -9.873 1.00 90.19 107 LYS A C 1
ATOM 878 O O . LYS A 1 107 ? 20.611 -7.890 -8.713 1.00 90.19 107 LYS A O 1
ATOM 883 N N . LEU A 1 108 ? 20.434 -7.489 -10.918 1.00 88.38 108 LEU A N 1
ATOM 884 C CA . LEU A 1 108 ? 19.501 -6.368 -10.807 1.00 88.38 108 LEU A CA 1
ATOM 885 C C . LEU A 1 108 ? 18.160 -6.810 -10.209 1.00 88.38 108 LEU A C 1
ATOM 887 O O . LEU A 1 108 ? 17.706 -6.225 -9.229 1.00 88.38 108 LEU A O 1
ATOM 891 N N . GLU A 1 109 ? 17.555 -7.856 -10.778 1.00 91.94 109 GLU A N 1
ATOM 892 C CA . GLU A 1 109 ? 16.292 -8.422 -10.287 1.00 91.94 109 GLU A CA 1
ATOM 893 C C . GLU A 1 109 ? 16.420 -8.910 -8.850 1.00 91.94 109 GLU A C 1
ATOM 895 O O . GLU A 1 109 ? 15.600 -8.565 -8.000 1.00 91.94 109 GLU A O 1
ATOM 900 N N . LYS A 1 110 ? 17.498 -9.645 -8.557 1.00 93.81 110 LYS A N 1
ATOM 901 C CA . LYS A 1 110 ? 17.794 -10.108 -7.202 1.00 93.81 110 LYS A CA 1
ATOM 902 C C . LYS A 1 110 ? 17.901 -8.942 -6.218 1.00 93.81 110 LYS A C 1
ATOM 904 O O . LYS A 1 110 ? 17.315 -9.006 -5.145 1.00 93.81 110 LYS A O 1
ATOM 909 N N . SER A 1 111 ? 18.597 -7.870 -6.593 1.00 92.38 111 SER A N 1
ATOM 910 C CA . SER A 1 111 ? 18.772 -6.710 -5.719 1.00 92.38 111 SER A CA 1
ATOM 911 C C . SER A 1 111 ? 17.462 -5.956 -5.459 1.00 92.38 111 SER A C 1
ATOM 913 O O . SER A 1 111 ? 17.261 -5.469 -4.348 1.00 92.38 111 SER A O 1
ATOM 915 N N . LEU A 1 112 ? 16.548 -5.887 -6.436 1.00 92.12 112 LEU A N 1
ATOM 916 C CA . LEU A 1 112 ? 15.207 -5.336 -6.209 1.00 92.12 112 LEU A CA 1
ATOM 917 C C . LEU A 1 112 ? 14.386 -6.235 -5.275 1.00 92.12 112 LEU A C 1
ATOM 919 O O . LEU A 1 112 ? 13.750 -5.729 -4.357 1.00 92.12 112 LEU A O 1
ATOM 923 N N . HIS A 1 113 ? 14.434 -7.558 -5.449 1.00 94.81 113 HIS A N 1
ATOM 924 C CA . HIS A 1 113 ? 13.779 -8.485 -4.520 1.00 94.81 113 HIS A CA 1
ATOM 925 C C . HIS A 1 113 ? 14.295 -8.346 -3.083 1.00 94.81 113 HIS A C 1
ATOM 927 O O . HIS A 1 113 ? 13.490 -8.322 -2.155 1.00 94.81 113 HIS A O 1
ATOM 933 N N . GLU A 1 114 ? 15.612 -8.224 -2.899 1.00 94.12 114 GLU A N 1
ATOM 934 C CA . GLU A 1 114 ? 16.230 -7.988 -1.588 1.00 94.12 114 GLU A CA 1
ATOM 935 C C . GLU A 1 114 ? 15.728 -6.680 -0.963 1.00 94.12 114 GLU A C 1
ATOM 937 O O . GLU A 1 114 ? 15.305 -6.677 0.190 1.00 94.12 114 GLU A O 1
ATOM 942 N N . TYR A 1 115 ? 15.671 -5.593 -1.742 1.00 91.38 115 TYR A N 1
ATOM 943 C CA . TYR A 1 115 ? 15.120 -4.318 -1.279 1.00 91.38 115 TYR A CA 1
ATOM 944 C C . TYR A 1 115 ? 13.652 -4.437 -0.844 1.00 91.38 115 TYR A C 1
ATOM 946 O O . TYR A 1 115 ? 13.277 -3.954 0.221 1.00 91.38 115 TYR A O 1
ATOM 954 N N . LEU A 1 116 ? 12.810 -5.087 -1.652 1.00 92.94 116 LEU A N 1
ATOM 955 C CA . LEU A 1 116 ? 11.394 -5.277 -1.327 1.00 92.94 116 LEU A CA 1
ATOM 956 C C . LEU A 1 116 ? 11.224 -6.102 -0.045 1.00 92.94 116 LEU A C 1
ATOM 958 O O . LEU A 1 116 ? 10.418 -5.738 0.811 1.00 92.94 116 LEU A O 1
ATOM 962 N N . ALA A 1 117 ? 12.020 -7.160 0.123 1.00 92.06 117 ALA A N 1
ATOM 963 C CA . ALA A 1 117 ? 12.019 -7.983 1.329 1.00 92.06 117 ALA A CA 1
ATOM 964 C C . ALA A 1 117 ? 12.461 -7.191 2.571 1.00 92.06 117 ALA A C 1
ATOM 966 O O . ALA A 1 117 ? 11.813 -7.279 3.613 1.00 92.06 117 ALA A O 1
ATOM 967 N N . ASP A 1 118 ? 13.501 -6.360 2.451 1.00 89.75 118 ASP A N 1
ATOM 968 C CA . ASP A 1 118 ? 14.028 -5.532 3.544 1.00 89.75 118 ASP A CA 1
ATOM 969 C C . ASP A 1 118 ? 13.006 -4.541 4.120 1.00 89.75 118 ASP A C 1
ATOM 971 O O . ASP A 1 118 ? 13.151 -4.116 5.276 1.00 89.75 118 ASP A O 1
ATOM 975 N N . TYR A 1 119 ? 12.003 -4.167 3.323 1.00 89.00 119 TYR A N 1
ATOM 976 C CA . TYR A 1 119 ? 10.928 -3.245 3.691 1.00 89.00 119 TYR A CA 1
ATOM 977 C C . TYR A 1 119 ? 9.536 -3.894 3.712 1.00 89.00 119 TYR A C 1
ATOM 979 O O . TYR A 1 119 ? 8.541 -3.178 3.816 1.00 89.00 119 TYR A O 1
ATOM 987 N N . TYR A 1 120 ? 9.452 -5.229 3.660 1.00 90.81 120 TYR A N 1
ATOM 988 C CA . TYR A 1 120 ? 8.196 -5.992 3.700 1.00 90.81 120 TYR A CA 1
ATOM 989 C C . TYR A 1 120 ? 7.174 -5.575 2.626 1.00 90.81 120 TYR A C 1
ATOM 991 O O . TYR A 1 120 ? 5.969 -5.509 2.877 1.00 90.81 120 TYR A O 1
ATOM 999 N N . ILE A 1 121 ? 7.660 -5.289 1.417 1.00 92.94 121 ILE A N 1
ATOM 1000 C CA . ILE A 1 121 ? 6.835 -4.937 0.261 1.00 92.94 121 ILE A CA 1
ATOM 1001 C C . ILE A 1 121 ? 6.581 -6.194 -0.560 1.00 92.94 121 ILE A C 1
ATOM 1003 O O . ILE A 1 121 ? 7.505 -6.834 -1.061 1.00 92.94 121 ILE A O 1
ATOM 1007 N N . ASN A 1 122 ? 5.309 -6.536 -0.723 1.00 94.69 122 ASN A N 1
ATOM 1008 C CA . ASN A 1 122 ? 4.889 -7.697 -1.491 1.00 94.69 122 ASN A CA 1
ATOM 1009 C C . ASN A 1 122 ? 4.643 -7.329 -2.959 1.00 94.69 122 ASN A C 1
ATOM 1011 O O . ASN A 1 122 ? 4.288 -6.199 -3.293 1.00 94.69 122 ASN A O 1
ATOM 1015 N N . ILE A 1 123 ? 4.789 -8.307 -3.849 1.00 96.75 123 ILE A N 1
ATOM 1016 C CA . ILE A 1 123 ? 4.446 -8.144 -5.262 1.00 96.75 123 ILE A CA 1
ATOM 1017 C C . ILE A 1 123 ? 3.047 -8.721 -5.481 1.00 96.75 123 ILE A C 1
ATOM 1019 O O . ILE A 1 123 ? 2.807 -9.896 -5.203 1.00 96.75 123 ILE A O 1
ATOM 1023 N N . LEU A 1 124 ? 2.119 -7.898 -5.968 1.00 95.56 124 LEU A N 1
ATOM 1024 C CA . LEU A 1 124 ? 0.805 -8.358 -6.409 1.00 95.56 124 LEU A CA 1
ATOM 1025 C C . LEU A 1 124 ? 0.919 -8.976 -7.800 1.00 95.56 124 LEU A C 1
ATOM 1027 O O . LEU A 1 124 ? 1.381 -8.283 -8.716 1.00 95.56 124 LEU A O 1
ATOM 1031 N N . PRO A 1 125 ? 0.469 -10.228 -7.978 1.00 94.44 125 PRO A N 1
ATOM 1032 C CA . PRO A 1 125 ? 0.490 -10.867 -9.279 1.00 94.44 125 PRO A CA 1
ATOM 1033 C C . PRO A 1 125 ? -0.451 -10.159 -10.251 1.00 94.44 125 PRO A C 1
ATOM 1035 O O . PRO A 1 125 ? -1.425 -9.516 -9.843 1.00 94.44 125 PRO A O 1
ATOM 1038 N N . HIS A 1 126 ? -0.189 -10.316 -11.545 1.00 91.12 126 HIS A N 1
ATOM 1039 C CA . HIS A 1 126 ? -1.136 -9.916 -12.573 1.00 91.12 126 HIS A CA 1
ATOM 1040 C C . HIS A 1 126 ? -2.520 -10.542 -12.335 1.00 91.12 126 HIS A C 1
ATOM 1042 O O . HIS A 1 126 ? -2.632 -11.672 -11.844 1.00 91.12 126 HIS A O 1
ATOM 1048 N N . PRO A 1 127 ? -3.597 -9.831 -12.707 1.00 90.00 127 PRO A N 1
ATOM 1049 C CA . PRO A 1 127 ? -4.934 -10.374 -12.594 1.00 90.00 127 PRO A CA 1
ATOM 1050 C C . PRO A 1 127 ? -5.091 -11.566 -13.542 1.00 90.00 127 PRO A C 1
ATOM 1052 O O . PRO A 1 127 ? -4.477 -11.632 -14.609 1.00 90.00 127 PRO A O 1
ATOM 1055 N N . ASN A 1 128 ? -5.955 -12.504 -13.164 1.00 89.56 128 ASN A N 1
ATOM 1056 C CA . ASN A 1 128 ? -6.245 -13.675 -13.984 1.00 89.56 128 ASN A CA 1
ATOM 1057 C C . ASN A 1 128 ? -6.787 -13.277 -15.373 1.00 89.56 128 ASN A C 1
ATOM 1059 O O . ASN A 1 128 ? -7.404 -12.230 -15.558 1.00 89.56 128 ASN A O 1
ATOM 1063 N N . ASN A 1 129 ? -6.653 -14.166 -16.362 1.00 90.50 129 ASN A N 1
ATOM 1064 C CA . ASN A 1 129 ? -7.082 -13.899 -17.746 1.00 90.50 129 ASN A CA 1
ATOM 1065 C C . ASN A 1 129 ? -8.589 -13.598 -17.906 1.00 90.50 129 ASN A C 1
ATOM 1067 O O . ASN A 1 129 ? -9.019 -13.109 -18.951 1.00 90.50 129 ASN A O 1
ATOM 1071 N N . ASN A 1 130 ? -9.402 -13.850 -16.877 1.00 90.00 130 ASN A N 1
ATOM 1072 C CA . ASN A 1 130 ? -10.825 -13.510 -16.850 1.00 90.00 130 ASN A CA 1
ATOM 1073 C C . ASN A 1 130 ? -11.094 -11.992 -16.906 1.00 90.00 130 ASN A C 1
ATOM 1075 O O . ASN A 1 130 ? -12.218 -11.596 -17.217 1.00 90.00 130 ASN A O 1
ATOM 1079 N N . VAL A 1 131 ? -10.093 -11.142 -16.647 1.00 92.44 131 VAL A N 1
ATOM 1080 C CA . VAL A 1 131 ? -10.238 -9.678 -16.726 1.00 92.44 131 VAL A CA 1
ATOM 1081 C C . VAL A 1 131 ? -10.100 -9.134 -18.148 1.00 92.44 131 VAL A C 1
ATOM 1083 O O . VAL A 1 131 ? -10.546 -8.023 -18.435 1.00 92.44 131 VAL A O 1
ATOM 1086 N N . PHE A 1 132 ? -9.524 -9.913 -19.068 1.00 92.44 132 PHE A N 1
ATOM 1087 C CA . PHE A 1 132 ? -9.195 -9.458 -20.421 1.00 92.44 132 PHE A CA 1
ATOM 1088 C C . PHE A 1 132 ? -10.400 -8.892 -21.201 1.00 92.44 132 PHE A C 1
ATOM 1090 O O . PHE A 1 132 ? -10.266 -7.827 -21.810 1.00 92.44 132 PHE A O 1
ATOM 1097 N N . PRO A 1 133 ? -11.614 -9.482 -21.129 1.00 93.75 133 PRO A N 1
ATOM 1098 C CA . PRO A 1 133 ? -12.796 -8.882 -21.745 1.00 93.75 133 PRO A CA 1
ATOM 1099 C C . PRO A 1 133 ? -13.153 -7.496 -21.185 1.00 93.75 133 PRO A C 1
ATOM 1101 O O . PRO A 1 133 ? -13.619 -6.642 -21.941 1.00 93.75 133 PRO A O 1
ATOM 1104 N N . ARG A 1 134 ? -12.935 -7.243 -19.883 1.00 91.25 134 ARG A N 1
ATOM 1105 C CA . ARG A 1 134 ? -13.151 -5.913 -19.283 1.00 91.25 134 ARG A CA 1
ATOM 1106 C C . ARG A 1 134 ? -12.114 -4.917 -19.782 1.00 91.25 134 ARG A C 1
ATOM 1108 O O . ARG A 1 134 ? -12.502 -3.825 -20.185 1.00 91.25 134 ARG A O 1
ATOM 1115 N N . ILE A 1 135 ? -10.846 -5.321 -19.868 1.00 92.56 135 ILE A N 1
ATOM 1116 C CA . ILE A 1 135 ? -9.768 -4.495 -20.436 1.00 92.56 135 ILE A CA 1
ATOM 1117 C C . ILE A 1 135 ? -10.111 -4.069 -21.871 1.00 92.56 135 ILE A C 1
ATOM 1119 O O . ILE A 1 135 ? -10.086 -2.877 -22.174 1.00 92.56 135 ILE A O 1
ATOM 1123 N N . ILE A 1 136 ? -10.518 -5.010 -22.734 1.00 90.94 136 ILE A N 1
ATOM 1124 C CA . ILE A 1 136 ? -10.932 -4.705 -24.116 1.00 90.94 136 ILE A CA 1
ATOM 1125 C C . ILE A 1 136 ? -12.107 -3.721 -24.128 1.00 90.94 136 ILE A C 1
ATOM 1127 O O . ILE A 1 136 ? -12.081 -2.726 -24.852 1.00 90.94 136 ILE A O 1
ATOM 1131 N N . ARG A 1 137 ? -13.145 -3.970 -23.318 1.00 90.00 137 ARG A N 1
ATOM 1132 C CA . ARG A 1 137 ? -14.311 -3.076 -23.239 1.00 90.00 137 ARG A CA 1
ATOM 1133 C C . ARG A 1 137 ? -13.925 -1.678 -22.769 1.00 90.00 137 ARG A C 1
ATOM 1135 O O . ARG A 1 137 ? -14.462 -0.712 -23.307 1.00 90.00 137 ARG A O 1
ATOM 1142 N N . ARG A 1 138 ? -13.020 -1.543 -21.797 1.00 90.44 138 ARG A N 1
ATOM 1143 C CA . ARG A 1 138 ? -12.520 -0.229 -21.373 1.00 90.44 138 ARG A CA 1
ATOM 1144 C C . ARG A 1 138 ? -11.767 0.467 -22.500 1.00 90.44 138 ARG A C 1
ATOM 1146 O O . ARG A 1 138 ? -12.037 1.639 -22.729 1.00 90.44 138 ARG A O 1
ATOM 1153 N N . ALA A 1 139 ? -10.900 -0.249 -23.220 1.00 88.94 139 ALA A N 1
ATOM 1154 C CA . ALA A 1 139 ? -10.113 0.306 -24.322 1.00 88.94 139 ALA A CA 1
ATOM 1155 C C . ALA A 1 139 ? -11.015 0.848 -25.441 1.00 88.94 139 ALA A C 1
ATOM 1157 O O . ALA A 1 139 ? -10.887 2.004 -25.842 1.00 88.94 139 ALA A O 1
ATOM 1158 N N . LEU A 1 140 ? -11.993 0.046 -25.882 1.00 87.00 140 LEU A N 1
ATOM 1159 C CA . LEU A 1 140 ? -12.946 0.426 -26.933 1.00 87.00 140 LEU A CA 1
ATOM 1160 C C . LEU A 1 140 ? -13.795 1.641 -26.545 1.00 87.00 140 LEU A C 1
ATOM 1162 O O . LEU A 1 140 ? -14.041 2.517 -27.371 1.00 87.00 140 LEU A O 1
ATOM 1166 N N . ASN A 1 141 ? -14.221 1.703 -25.284 1.00 88.06 141 ASN A N 1
ATOM 1167 C CA . ASN A 1 141 ? -15.044 2.795 -24.769 1.00 88.06 141 ASN A CA 1
ATOM 1168 C C . ASN A 1 141 ? -14.221 3.974 -24.227 1.00 88.06 141 ASN A C 1
ATOM 1170 O O . ASN A 1 141 ? -14.811 4.930 -23.731 1.00 88.06 141 ASN A O 1
ATOM 1174 N N . LYS A 1 142 ? -12.881 3.898 -24.276 1.00 85.06 142 LYS A N 1
ATOM 1175 C CA . LYS A 1 142 ? -11.949 4.861 -23.664 1.00 85.06 142 LYS A CA 1
ATOM 1176 C C . LYS A 1 142 ? -12.304 5.193 -22.207 1.00 85.06 142 LYS A C 1
ATOM 1178 O O . LYS A 1 142 ? -12.245 6.348 -21.795 1.00 85.06 142 LYS A O 1
ATOM 1183 N N . LYS A 1 143 ? -12.718 4.176 -21.444 1.00 88.06 143 LYS A N 1
ATOM 1184 C CA . LYS A 1 143 ? -13.064 4.335 -20.026 1.00 88.06 143 LYS A CA 1
ATOM 1185 C C . LYS A 1 143 ? -11.798 4.453 -19.177 1.00 88.06 143 LYS A C 1
ATOM 1187 O O . LYS A 1 143 ? -10.849 3.708 -19.445 1.00 88.06 143 LYS A O 1
ATOM 1192 N N . PRO A 1 144 ? -11.808 5.277 -18.115 1.00 86.75 144 PRO A N 1
ATOM 1193 C CA . PRO A 1 144 ? -10.722 5.302 -17.151 1.00 86.75 144 PRO A CA 1
ATOM 1194 C C . PRO A 1 144 ? -10.353 3.891 -16.644 1.00 86.75 144 PRO A C 1
ATOM 1196 O O . PRO A 1 144 ? -11.228 3.017 -16.519 1.00 86.75 144 PRO A O 1
ATOM 1199 N N . PRO A 1 145 ? -9.061 3.638 -16.376 1.00 87.94 145 PRO A N 1
ATOM 1200 C CA . PRO A 1 145 ? -7.941 4.586 -16.460 1.00 87.94 145 PRO A CA 1
ATOM 1201 C C . PRO A 1 145 ? -7.263 4.680 -17.852 1.00 87.94 145 PRO A C 1
ATOM 1203 O O . PRO A 1 145 ? -6.133 5.152 -17.966 1.00 87.94 145 PRO A O 1
ATOM 1206 N N . PHE A 1 146 ? -7.927 4.271 -18.948 1.00 84.62 146 PHE A N 1
ATOM 1207 C CA . PHE A 1 146 ? -7.437 4.633 -20.288 1.00 84.62 146 PHE A CA 1
ATOM 1208 C C . PHE A 1 146 ? -7.534 6.140 -20.518 1.00 84.62 146 PHE A C 1
ATOM 1210 O O . PHE A 1 146 ? -8.527 6.779 -20.170 1.00 84.62 146 PHE A O 1
ATOM 1217 N N . LYS A 1 147 ? -6.523 6.699 -21.186 1.00 73.56 147 LYS A N 1
ATOM 1218 C CA . LYS A 1 147 ? -6.479 8.127 -21.497 1.00 73.56 147 LYS A CA 1
ATOM 1219 C C . LYS A 1 147 ? -7.201 8.422 -22.806 1.00 73.56 147 LYS A C 1
ATOM 1221 O O . LYS A 1 147 ? -6.956 7.780 -23.828 1.00 73.56 147 LYS A O 1
ATOM 1226 N N . VAL A 1 148 ? -8.014 9.477 -22.819 1.00 63.53 148 VAL A N 1
ATOM 1227 C CA . VAL A 1 148 ? -8.535 10.065 -24.061 1.00 63.53 148 VAL A CA 1
ATOM 1228 C C . VAL A 1 148 ? -7.438 10.941 -24.668 1.00 63.53 148 VAL A C 1
ATOM 1230 O O . VAL A 1 148 ? -7.441 12.156 -24.513 1.00 63.53 148 VAL A O 1
ATOM 1233 N N . VAL A 1 149 ? -6.444 10.330 -25.312 1.00 57.78 149 VAL A N 1
ATOM 1234 C CA . VAL A 1 149 ? -5.438 11.082 -26.081 1.00 57.78 149 VAL A CA 1
ATOM 1235 C C . VAL A 1 149 ? -5.837 11.082 -27.552 1.00 57.78 149 VAL A C 1
ATOM 1237 O O . VAL A 1 149 ? -6.253 10.053 -28.094 1.00 57.78 149 VAL A O 1
ATOM 1240 N N . ASP A 1 150 ? -5.729 12.247 -28.190 1.00 52.06 150 ASP A N 1
ATOM 1241 C CA . ASP A 1 150 ? -5.975 12.425 -29.617 1.00 52.06 150 ASP A CA 1
ATOM 1242 C C . ASP A 1 150 ? -5.169 11.416 -30.447 1.00 52.06 150 ASP A C 1
ATOM 1244 O O . ASP A 1 150 ? -3.944 11.369 -30.384 1.00 52.06 150 ASP A O 1
ATOM 1248 N N . LYS A 1 151 ? -5.902 10.632 -31.246 1.00 47.88 151 LYS A N 1
ATOM 1249 C CA . LYS A 1 151 ? -5.429 9.745 -32.322 1.00 47.88 151 LYS A CA 1
ATOM 1250 C C . LYS A 1 151 ? -4.378 8.694 -31.900 1.00 47.88 151 LYS A C 1
ATOM 1252 O O . LYS A 1 151 ? -3.176 8.909 -31.976 1.00 47.88 151 LYS A O 1
ATOM 1257 N N . CYS A 1 152 ? -4.872 7.488 -31.605 1.00 47.47 152 CYS A N 1
ATOM 1258 C CA . CYS A 1 152 ? -4.127 6.220 -31.673 1.00 47.47 152 CYS A CA 1
ATOM 1259 C C . CYS A 1 152 ? -2.976 6.021 -30.667 1.00 47.47 152 CYS A C 1
ATOM 1261 O O . CYS A 1 152 ? -1.900 5.574 -31.059 1.00 47.47 152 CYS A O 1
ATOM 1263 N N . SER A 1 153 ? -3.183 6.281 -29.372 1.00 49.09 153 SER A N 1
ATOM 1264 C CA . SER A 1 153 ? -2.253 5.771 -28.352 1.00 49.09 153 SER A CA 1
ATOM 1265 C C . SER A 1 153 ? -2.983 4.964 -27.283 1.00 49.09 153 SER A C 1
ATOM 1267 O O . SER A 1 153 ? -3.842 5.522 -26.602 1.00 49.09 153 SER A O 1
ATOM 1269 N N . ASP A 1 154 ? -2.575 3.709 -27.072 1.00 54.84 154 ASP A N 1
ATOM 1270 C CA . ASP A 1 154 ? -3.020 2.824 -25.976 1.00 54.84 154 ASP A CA 1
ATOM 1271 C C . ASP A 1 154 ? -2.440 3.250 -24.604 1.00 54.84 154 ASP A C 1
ATOM 1273 O O . ASP A 1 154 ? -2.110 2.434 -23.737 1.00 54.84 154 ASP A O 1
ATOM 1277 N N . LYS A 1 155 ? -2.273 4.563 -24.396 1.00 73.25 155 LYS A N 1
ATOM 1278 C CA . LYS A 1 155 ? -1.783 5.133 -23.140 1.00 73.25 155 LYS A CA 1
ATOM 1279 C C . LYS A 1 155 ? -2.803 4.855 -22.037 1.00 73.25 155 LYS A C 1
ATOM 1281 O O . LYS A 1 155 ? -3.979 5.189 -22.164 1.00 73.25 155 LYS A O 1
ATOM 1286 N N . GLY A 1 156 ? -2.322 4.257 -20.953 1.00 80.38 156 GLY A N 1
ATOM 1287 C CA . GLY A 1 156 ? -3.144 3.842 -19.818 1.00 80.38 156 GLY A CA 1
ATOM 1288 C C . GLY A 1 156 ? -3.333 2.331 -19.696 1.00 80.38 156 GLY A C 1
ATOM 1289 O O . GLY A 1 156 ? -3.905 1.890 -18.712 1.00 80.38 156 GLY A O 1
ATOM 1290 N N . PHE A 1 157 ? -2.812 1.503 -20.617 1.00 87.19 157 PHE A N 1
ATOM 1291 C CA . PHE A 1 157 ? -2.892 0.040 -20.457 1.00 87.19 157 PHE A CA 1
ATOM 1292 C C . PHE A 1 157 ? -2.307 -0.445 -19.118 1.00 87.19 157 PHE A C 1
ATOM 1294 O O . PHE A 1 157 ? -2.886 -1.309 -18.466 1.00 87.19 157 PHE A O 1
ATOM 1301 N N . LYS A 1 158 ? -1.184 0.141 -18.680 1.00 87.62 158 LYS A N 1
ATOM 1302 C CA . LYS A 1 158 ? -0.578 -0.158 -17.373 1.00 87.62 158 LYS A CA 1
ATOM 1303 C C . LYS A 1 158 ? -1.494 0.230 -16.215 1.00 87.62 158 LYS A C 1
ATOM 1305 O O . LYS A 1 158 ? -1.700 -0.577 -15.317 1.00 87.62 158 LYS A O 1
ATOM 1310 N N . ASP A 1 159 ? -2.081 1.421 -16.284 1.00 91.38 159 ASP A N 1
ATOM 1311 C CA . ASP A 1 159 ? -3.009 1.927 -15.272 1.00 91.38 159 ASP A CA 1
ATOM 1312 C C . ASP A 1 159 ? -4.255 1.031 -15.187 1.00 91.38 159 ASP A C 1
ATOM 1314 O O . ASP A 1 159 ? -4.745 0.726 -14.103 1.00 91.38 159 ASP A O 1
ATOM 1318 N N . VAL A 1 160 ? -4.729 0.525 -16.331 1.00 92.31 160 VAL A N 1
ATOM 1319 C CA . VAL A 1 160 ? -5.856 -0.416 -16.412 1.00 92.31 160 VAL A CA 1
ATOM 1320 C C . VAL A 1 160 ? -5.483 -1.754 -15.799 1.00 92.31 160 VAL A C 1
ATOM 1322 O O . VAL A 1 160 ? -6.282 -2.334 -15.071 1.00 92.31 160 VAL A O 1
ATOM 1325 N N . LEU A 1 161 ? -4.276 -2.249 -16.066 1.00 92.62 161 LEU A N 1
ATOM 1326 C CA . LEU A 1 161 ? -3.804 -3.497 -15.483 1.00 92.62 161 LEU A CA 1
ATOM 1327 C C . LEU A 1 161 ? -3.658 -3.375 -13.960 1.00 92.62 161 LEU A C 1
ATOM 1329 O O . LEU A 1 161 ? -4.066 -4.284 -13.241 1.00 92.62 161 LEU A O 1
ATOM 1333 N N . LEU A 1 162 ? -3.160 -2.237 -13.465 1.00 93.81 162 LEU A N 1
ATOM 1334 C CA . LEU A 1 162 ? -3.138 -1.901 -12.041 1.00 93.81 162 LEU A CA 1
ATOM 1335 C C . LEU A 1 162 ? -4.556 -1.878 -11.457 1.00 93.81 162 LEU A C 1
ATOM 1337 O O . LEU A 1 162 ? -4.812 -2.556 -10.467 1.00 93.81 162 LEU A O 1
ATOM 1341 N N . TRP A 1 163 ? -5.495 -1.186 -12.102 1.00 95.06 163 TRP A N 1
ATOM 1342 C CA . TRP A 1 163 ? -6.891 -1.128 -11.668 1.00 95.06 163 TRP A CA 1
ATOM 1343 C C . TRP A 1 163 ? -7.557 -2.508 -11.605 1.00 95.06 163 TRP A C 1
ATOM 1345 O O . TRP A 1 163 ? -8.144 -2.871 -10.589 1.00 95.06 163 TRP A O 1
ATOM 1355 N N . GLU A 1 164 ? -7.416 -3.320 -12.654 1.00 95.19 164 GLU A N 1
ATOM 1356 C CA . GLU A 1 164 ? -7.958 -4.682 -12.676 1.00 95.19 164 GLU A CA 1
ATOM 1357 C C . GLU A 1 164 ? -7.266 -5.591 -11.647 1.00 95.19 164 GLU A C 1
ATOM 1359 O O . GLU A 1 164 ? -7.916 -6.480 -11.098 1.00 95.19 164 GLU A O 1
ATOM 1364 N N . THR A 1 165 ? -5.985 -5.359 -11.331 1.00 95.38 165 THR A N 1
ATOM 1365 C CA . THR A 1 165 ? -5.295 -6.052 -10.225 1.00 95.38 165 THR A CA 1
ATOM 1366 C C . THR A 1 165 ? -5.975 -5.747 -8.893 1.00 95.38 165 THR A C 1
ATOM 1368 O O . THR A 1 165 ? -6.261 -6.671 -8.134 1.00 95.38 165 THR A O 1
ATOM 1371 N N . LEU A 1 166 ? -6.282 -4.472 -8.626 1.00 96.12 166 LEU A N 1
ATOM 1372 C CA . LEU A 1 166 ? -6.963 -4.055 -7.398 1.00 96.12 166 LEU A CA 1
ATOM 1373 C C . LEU A 1 166 ? -8.373 -4.657 -7.311 1.00 96.12 166 LEU A C 1
ATOM 1375 O O . LEU A 1 166 ? -8.691 -5.302 -6.320 1.00 96.12 166 LEU A O 1
ATOM 1379 N N . LEU A 1 167 ? -9.175 -4.561 -8.379 1.00 95.50 167 LEU A N 1
ATOM 1380 C CA . LEU A 1 167 ? -10.544 -5.105 -8.407 1.00 95.50 167 LEU A CA 1
ATOM 1381 C C . LEU A 1 167 ? -10.631 -6.627 -8.191 1.00 95.50 167 LEU A C 1
ATOM 1383 O O . LEU A 1 167 ? -11.681 -7.151 -7.825 1.00 95.50 167 LEU A O 1
ATOM 1387 N N . ASN A 1 168 ? -9.564 -7.372 -8.494 1.00 93.94 168 ASN A N 1
ATOM 1388 C CA . ASN A 1 168 ? -9.549 -8.835 -8.358 1.00 93.94 168 ASN A CA 1
ATOM 1389 C C . ASN A 1 168 ? -8.856 -9.294 -7.071 1.00 93.94 168 ASN A C 1
ATOM 1391 O O . ASN A 1 168 ? -8.750 -10.500 -6.826 1.00 93.94 168 ASN A O 1
ATOM 1395 N N . PHE A 1 169 ? -8.393 -8.359 -6.241 1.00 94.19 169 PHE A N 1
ATOM 1396 C CA . PHE A 1 169 ? -7.769 -8.684 -4.974 1.00 94.19 169 PHE A CA 1
ATOM 1397 C C . PHE A 1 169 ? -8.819 -9.083 -3.928 1.00 94.19 169 PHE A C 1
ATOM 1399 O O . PHE A 1 169 ? -9.896 -8.499 -3.819 1.00 94.19 169 PHE A O 1
ATOM 1406 N N . ASN A 1 170 ? -8.503 -10.100 -3.124 1.00 91.31 170 ASN A N 1
ATOM 1407 C CA . ASN A 1 170 ? -9.406 -10.594 -2.086 1.00 91.31 170 ASN A CA 1
ATOM 1408 C C . ASN A 1 170 ? -9.146 -9.881 -0.749 1.00 91.31 170 ASN A C 1
ATOM 1410 O O . ASN A 1 170 ? -8.441 -10.402 0.118 1.00 91.31 170 ASN A O 1
ATOM 1414 N N . TYR A 1 171 ? -9.720 -8.686 -0.603 1.00 92.62 171 TYR A N 1
ATOM 1415 C CA . TYR A 1 171 ? -9.574 -7.845 0.589 1.00 92.62 171 TYR A CA 1
ATOM 1416 C C . TYR A 1 171 ? -10.176 -8.474 1.853 1.00 92.62 171 TYR A C 1
ATOM 1418 O O . TYR A 1 171 ? -9.566 -8.400 2.919 1.00 92.62 171 TYR A O 1
ATOM 1426 N N . GLU A 1 172 ? -11.320 -9.155 1.732 1.00 86.12 172 GLU A N 1
ATOM 1427 C CA . GLU A 1 172 ? -12.011 -9.794 2.861 1.00 86.12 172 GLU A CA 1
ATOM 1428 C C . GLU A 1 172 ? -11.151 -10.877 3.515 1.00 86.12 172 GLU A C 1
ATOM 1430 O O . GLU A 1 172 ? -10.984 -10.895 4.735 1.00 86.12 172 GLU A O 1
ATOM 1435 N N . LYS A 1 173 ? -10.532 -11.742 2.699 1.00 86.62 173 LYS A N 1
ATOM 1436 C CA . LYS A 1 173 ? -9.632 -12.797 3.188 1.00 86.62 173 LYS A CA 1
ATOM 1437 C C . LYS A 1 173 ? -8.438 -12.230 3.959 1.00 86.62 173 LYS A C 1
ATOM 1439 O O . LYS A 1 173 ? -7.913 -12.904 4.840 1.00 86.62 173 LYS A O 1
ATOM 1444 N N . GLN A 1 174 ? -8.016 -11.015 3.625 1.00 84.81 174 GLN A N 1
ATOM 1445 C CA . GLN A 1 174 ? -6.883 -10.330 4.245 1.00 84.81 174 GLN A CA 1
ATOM 1446 C C . GLN A 1 174 ? -7.308 -9.358 5.355 1.00 84.81 174 GLN A C 1
ATOM 1448 O O . GLN A 1 174 ? -6.461 -8.676 5.915 1.00 84.81 174 GLN A O 1
ATOM 1453 N N . SER A 1 175 ? -8.603 -9.277 5.691 1.00 86.50 175 SER A N 1
ATOM 1454 C CA . SER A 1 175 ? -9.137 -8.311 6.668 1.00 86.50 175 SER A CA 1
ATOM 1455 C C . SER A 1 175 ? -8.780 -6.843 6.368 1.00 86.50 175 SER A C 1
ATOM 1457 O O . SER A 1 175 ? -8.759 -6.003 7.272 1.00 86.50 175 SER A O 1
ATOM 1459 N N . ILE A 1 176 ? -8.538 -6.524 5.092 1.00 90.62 176 ILE A N 1
ATOM 1460 C CA . ILE A 1 176 ? -8.257 -5.168 4.622 1.00 90.62 176 ILE A CA 1
ATOM 1461 C C . ILE A 1 176 ? -9.587 -4.458 4.396 1.00 90.62 176 ILE A C 1
ATOM 1463 O O . ILE A 1 176 ? -10.423 -4.936 3.631 1.00 90.62 176 ILE A O 1
ATOM 1467 N N . GLY A 1 177 ? -9.768 -3.292 5.013 1.00 91.06 177 GLY A N 1
ATOM 1468 C CA . GLY A 1 177 ? -10.950 -2.456 4.764 1.00 91.06 177 GLY A CA 1
ATOM 1469 C C . GLY A 1 177 ? -10.634 -1.041 4.292 1.00 91.06 177 GLY A C 1
ATOM 1470 O O . GLY A 1 177 ? -11.556 -0.253 4.094 1.00 91.06 177 GLY A O 1
ATOM 1471 N N . LYS A 1 178 ? -9.356 -0.722 4.062 1.00 93.50 178 LYS A N 1
ATOM 1472 C CA . LYS A 1 178 ? -8.942 0.514 3.392 1.00 93.50 178 LYS A CA 1
ATOM 1473 C C . LYS A 1 178 ? -7.763 0.275 2.458 1.00 93.50 178 LYS A C 1
ATOM 1475 O O . LYS A 1 178 ? -6.822 -0.426 2.813 1.00 93.50 178 LYS A O 1
ATOM 1480 N N . VAL A 1 179 ? -7.809 0.868 1.273 1.00 95.88 179 VAL A N 1
ATOM 1481 C CA . VAL A 1 179 ? -6.793 0.764 0.226 1.00 95.88 179 VAL A CA 1
ATOM 1482 C C . VAL A 1 179 ? -6.341 2.163 -0.161 1.00 95.88 179 VAL A C 1
ATOM 1484 O O . VAL A 1 179 ? -7.152 3.017 -0.514 1.00 95.88 179 VAL A O 1
ATOM 1487 N N . PHE A 1 180 ? -5.034 2.379 -0.132 1.00 95.75 180 PHE A N 1
ATOM 1488 C CA . PHE A 1 180 ? -4.370 3.569 -0.633 1.00 95.75 180 PHE A CA 1
ATOM 1489 C C . PHE A 1 180 ? -3.664 3.232 -1.941 1.00 95.75 180 PHE A C 1
ATOM 1491 O O . PHE A 1 180 ? -2.748 2.413 -1.954 1.00 95.75 180 PHE A O 1
ATOM 1498 N N . LEU A 1 181 ? -4.062 3.876 -3.033 1.00 96.69 181 LEU A N 1
ATOM 1499 C CA . LEU A 1 181 ? -3.297 3.874 -4.276 1.00 96.69 181 LEU A CA 1
ATOM 1500 C C . LEU A 1 181 ? -2.433 5.138 -4.318 1.00 96.69 181 LEU A C 1
ATOM 1502 O O . LEU A 1 181 ? -2.961 6.241 -4.452 1.00 96.69 181 LEU A O 1
ATOM 1506 N N . ILE A 1 182 ? -1.114 4.977 -4.203 1.00 94.69 182 ILE A N 1
ATOM 1507 C CA . ILE A 1 182 ? -0.149 6.080 -4.256 1.00 94.69 182 ILE A CA 1
ATOM 1508 C C . ILE A 1 182 ? 0.357 6.219 -5.692 1.00 94.69 182 ILE A C 1
ATOM 1510 O O . ILE A 1 182 ? 1.144 5.398 -6.163 1.00 94.69 182 ILE A O 1
ATOM 1514 N N . THR A 1 183 ? -0.071 7.272 -6.389 1.00 92.50 183 THR A N 1
ATOM 1515 C CA . THR A 1 183 ? 0.320 7.532 -7.782 1.00 92.50 183 THR A CA 1
ATOM 1516 C C . THR A 1 183 ? 0.435 9.024 -8.074 1.00 92.50 183 THR A C 1
ATOM 1518 O O . THR A 1 183 ? -0.421 9.821 -7.708 1.00 92.50 183 THR A O 1
ATOM 1521 N N . ALA A 1 184 ? 1.477 9.424 -8.809 1.00 88.31 184 ALA A N 1
ATOM 1522 C CA . ALA A 1 184 ? 1.583 10.787 -9.338 1.00 88.31 184 ALA A CA 1
ATOM 1523 C C . ALA A 1 184 ? 0.507 11.093 -10.403 1.00 88.31 184 ALA A C 1
ATOM 1525 O O . ALA A 1 184 ? 0.253 12.255 -10.716 1.00 88.31 184 ALA A O 1
ATOM 1526 N N . ASN A 1 185 ? -0.129 10.053 -10.942 1.00 87.62 185 ASN A N 1
ATOM 1527 C CA . ASN A 1 185 ? -1.092 10.101 -12.030 1.00 87.62 185 ASN A CA 1
ATOM 1528 C C . ASN A 1 185 ? -2.542 10.049 -11.519 1.00 87.62 185 ASN A C 1
ATOM 1530 O O . ASN A 1 185 ? -3.404 9.449 -12.151 1.00 87.62 185 ASN A O 1
ATOM 1534 N N . SER A 1 186 ? -2.847 10.679 -10.380 1.00 87.06 186 SER A N 1
ATOM 1535 C CA . SER A 1 186 ? -4.181 10.602 -9.755 1.00 87.06 186 SER A CA 1
ATOM 1536 C C . SER A 1 186 ? -5.335 11.004 -10.687 1.00 87.06 186 SER A C 1
ATOM 1538 O O . SER A 1 186 ? -6.438 10.488 -10.555 1.00 87.06 186 SER A O 1
ATOM 1540 N N . LYS A 1 187 ? -5.074 11.867 -11.677 1.00 87.19 187 LYS A N 1
ATOM 1541 C CA . LYS A 1 187 ? -6.042 12.262 -12.716 1.00 87.19 187 LYS A CA 1
ATOM 1542 C C . LYS A 1 187 ? -6.456 11.123 -13.649 1.00 87.19 187 LYS A C 1
ATOM 1544 O O . LYS A 1 187 ? -7.538 11.191 -14.216 1.00 87.19 187 LYS A O 1
ATOM 1549 N N . ASP A 1 188 ? -5.609 10.110 -13.821 1.00 88.06 188 ASP A N 1
ATOM 1550 C CA . ASP A 1 188 ? -5.937 8.922 -14.615 1.00 88.06 188 ASP A CA 1
ATOM 1551 C C . ASP A 1 188 ? -6.874 7.976 -13.844 1.00 88.06 188 ASP A C 1
ATOM 1553 O O . ASP A 1 188 ? -7.497 7.101 -14.438 1.00 88.06 188 ASP A O 1
ATOM 1557 N N . PHE A 1 189 ? -7.038 8.197 -12.535 1.00 90.56 189 PHE A N 1
ATOM 1558 C CA . PHE A 1 189 ? -7.933 7.449 -11.660 1.00 90.56 189 PHE A CA 1
ATOM 1559 C C . PHE A 1 189 ? -9.005 8.368 -11.031 1.00 90.56 189 PHE A C 1
ATOM 1561 O O . PHE A 1 189 ? -9.009 8.594 -9.819 1.00 90.56 189 PHE A O 1
ATOM 1568 N N . PRO A 1 190 ? -9.931 8.930 -11.827 1.00 90.69 190 PRO A N 1
ATOM 1569 C CA . PRO A 1 190 ? -10.995 9.783 -11.305 1.00 90.69 190 PRO A CA 1
ATOM 1570 C C . PRO A 1 190 ? -11.942 8.981 -10.397 1.00 90.69 190 PRO A C 1
ATOM 1572 O O . PRO A 1 190 ? -12.672 8.102 -10.855 1.00 90.69 190 PRO A O 1
ATOM 1575 N N . LEU A 1 191 ? -11.948 9.286 -9.091 1.00 87.69 191 LEU A N 1
ATOM 1576 C CA . LEU A 1 191 ? -12.807 8.600 -8.110 1.00 87.69 191 LEU A CA 1
ATOM 1577 C C . LEU A 1 191 ? -14.298 8.732 -8.437 1.00 87.69 191 LEU A C 1
ATOM 1579 O O . LEU A 1 191 ? -15.064 7.821 -8.143 1.00 87.69 191 LEU A O 1
ATOM 1583 N N . GLU A 1 192 ? -14.721 9.835 -9.051 1.00 88.12 192 GLU A N 1
ATOM 1584 C CA . GLU A 1 192 ? -16.111 10.023 -9.482 1.00 88.12 192 GLU A CA 1
ATOM 1585 C C . GLU A 1 192 ? -16.564 8.956 -10.489 1.00 88.12 192 GLU A C 1
ATOM 1587 O O . GLU A 1 192 ? -17.670 8.434 -10.360 1.00 88.12 192 GLU A O 1
ATOM 1592 N N . ASP A 1 193 ? -15.682 8.544 -11.402 1.00 88.38 193 ASP A N 1
ATOM 1593 C CA . ASP A 1 193 ? -15.985 7.521 -12.407 1.00 88.38 193 ASP A CA 1
ATOM 1594 C C . ASP A 1 193 ? -15.736 6.097 -11.890 1.00 88.38 193 ASP A C 1
ATOM 1596 O O . ASP A 1 193 ? -16.429 5.154 -12.277 1.00 88.38 193 ASP A O 1
ATOM 1600 N N . LEU A 1 194 ? -14.723 5.924 -11.034 1.00 92.88 194 LEU A N 1
ATOM 1601 C CA . LEU A 1 194 ? -14.265 4.609 -10.578 1.00 92.88 194 LEU A CA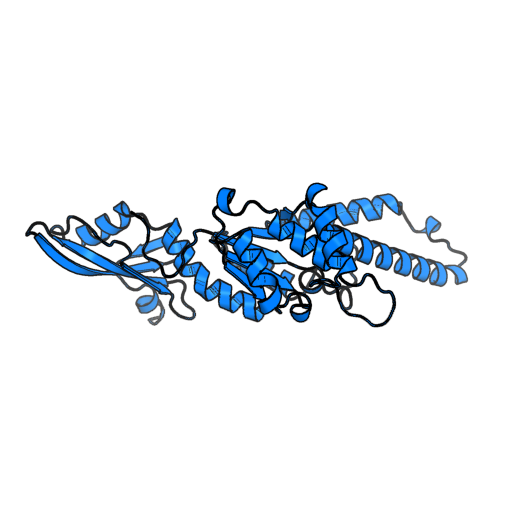 1
ATOM 1602 C C . LEU A 1 194 ? -14.963 4.119 -9.303 1.00 92.88 194 LEU A C 1
ATOM 1604 O O . LEU A 1 194 ? -15.007 2.915 -9.060 1.00 92.88 194 LEU A O 1
ATOM 1608 N N . SER A 1 195 ? -15.523 5.018 -8.488 1.00 92.19 195 SER A N 1
ATOM 1609 C CA . SER A 1 195 ? -16.128 4.656 -7.197 1.00 92.19 195 SER A CA 1
ATOM 1610 C C . SER A 1 195 ? -17.339 3.740 -7.334 1.00 92.19 195 SER A C 1
ATOM 1612 O O . SER A 1 195 ? -17.502 2.842 -6.513 1.00 92.19 195 SER A O 1
ATOM 1614 N N . TYR A 1 196 ? -18.170 3.926 -8.364 1.00 92.88 196 TYR A N 1
ATOM 1615 C CA . TYR A 1 196 ? -19.315 3.045 -8.602 1.00 92.88 196 TYR A CA 1
ATOM 1616 C C . TYR A 1 196 ? -18.853 1.600 -8.795 1.00 92.88 196 TYR A C 1
ATOM 1618 O O . TYR A 1 196 ? -19.272 0.713 -8.060 1.00 92.88 196 TYR A O 1
ATOM 1626 N N . GLU A 1 197 ? -17.920 1.392 -9.722 1.00 94.38 197 GLU A N 1
ATOM 1627 C CA . GLU A 1 197 ? -17.364 0.074 -10.014 1.00 94.38 197 GLU A CA 1
ATOM 1628 C C . GLU A 1 197 ? -16.620 -0.511 -8.811 1.00 94.38 197 GLU A C 1
ATOM 1630 O O . GLU A 1 197 ? -16.804 -1.679 -8.480 1.00 94.38 197 GLU A O 1
ATOM 1635 N N . TRP A 1 198 ? -15.814 0.297 -8.121 1.00 96.12 198 TRP A N 1
ATOM 1636 C CA . TRP A 1 198 ? -15.148 -0.141 -6.899 1.00 96.12 198 TRP A CA 1
ATOM 1637 C C . TRP A 1 198 ? -16.149 -0.670 -5.872 1.00 96.12 198 TRP A C 1
ATOM 1639 O O . TRP A 1 198 ? -15.961 -1.757 -5.335 1.00 96.12 198 TRP A O 1
ATOM 1649 N N . ASN A 1 199 ? -17.236 0.064 -5.633 1.00 94.94 199 ASN A N 1
ATOM 1650 C CA . ASN A 1 199 ? -18.257 -0.306 -4.658 1.00 94.94 199 ASN A CA 1
ATOM 1651 C C . ASN A 1 199 ? -19.084 -1.527 -5.092 1.00 94.94 199 ASN A C 1
ATOM 1653 O O . ASN A 1 199 ? -19.606 -2.225 -4.226 1.00 94.94 199 ASN A O 1
ATOM 1657 N N . GLU A 1 200 ? -19.195 -1.811 -6.395 1.00 94.69 200 GLU A N 1
ATOM 1658 C CA . GLU A 1 200 ? -19.799 -3.060 -6.882 1.00 94.69 200 GLU A CA 1
ATOM 1659 C C . GLU A 1 200 ? -18.951 -4.286 -6.512 1.00 94.69 200 GLU A C 1
ATOM 1661 O O . GLU A 1 200 ? -19.501 -5.321 -6.134 1.00 94.69 200 GLU A O 1
ATOM 1666 N N . PHE A 1 201 ? -17.622 -4.179 -6.597 1.00 94.12 201 PHE A N 1
ATOM 1667 C CA . PHE A 1 201 ? -16.706 -5.279 -6.271 1.00 94.12 201 PHE A CA 1
ATOM 1668 C C . PHE A 1 201 ? -16.372 -5.355 -4.774 1.00 94.12 201 PHE A C 1
ATOM 1670 O O . PHE A 1 201 ? -16.201 -6.448 -4.228 1.00 94.12 201 PHE A O 1
ATOM 1677 N N . HIS A 1 202 ? -16.263 -4.207 -4.106 1.00 95.19 202 HIS A N 1
ATOM 1678 C CA . HIS A 1 202 ? -15.724 -4.070 -2.753 1.00 95.19 202 HIS A CA 1
ATOM 1679 C C . HIS A 1 202 ? -16.542 -3.078 -1.901 1.00 95.19 202 HIS A C 1
ATOM 1681 O O . HIS A 1 202 ? -16.017 -2.057 -1.453 1.00 95.19 202 HIS A O 1
ATOM 1687 N N . PRO A 1 203 ? -17.822 -3.377 -1.605 1.00 92.62 203 PRO A N 1
ATOM 1688 C CA . PRO A 1 203 ? -18.745 -2.449 -0.934 1.00 92.62 203 PRO A CA 1
ATOM 1689 C C . PRO A 1 203 ? -18.335 -2.046 0.492 1.00 92.62 203 PRO A C 1
ATOM 1691 O O . PRO A 1 203 ? -18.859 -1.077 1.040 1.00 92.62 203 PRO A O 1
ATOM 1694 N N . TYR A 1 204 ? -17.419 -2.794 1.112 1.00 90.75 204 TYR A N 1
ATOM 1695 C CA . TYR A 1 204 ? -16.957 -2.575 2.486 1.00 90.75 204 TYR A CA 1
ATOM 1696 C C . TYR A 1 204 ? -15.497 -2.119 2.579 1.00 90.75 204 TYR A C 1
ATOM 1698 O O . TYR A 1 204 ? -14.970 -2.007 3.685 1.00 90.75 204 TYR A O 1
ATOM 1706 N N . VAL A 1 205 ? -14.843 -1.863 1.443 1.00 93.69 205 VAL A N 1
ATOM 1707 C CA . VAL A 1 205 ? -13.439 -1.447 1.395 1.00 93.69 205 VAL A CA 1
ATOM 1708 C C . VAL A 1 205 ? -13.371 -0.003 0.924 1.00 93.69 205 VAL A C 1
ATOM 1710 O O . VAL A 1 205 ? -13.812 0.324 -0.174 1.00 93.69 205 VAL A O 1
ATOM 1713 N N . GLU A 1 206 ? -12.800 0.876 1.739 1.00 93.62 206 GLU A N 1
ATOM 1714 C CA . GLU A 1 206 ? -12.569 2.265 1.347 1.00 93.62 206 GLU A CA 1
ATOM 1715 C C . GLU A 1 206 ? -11.388 2.343 0.367 1.00 93.62 206 GLU A C 1
ATOM 1717 O O . GLU A 1 206 ? -10.309 1.840 0.667 1.00 93.62 206 GLU A O 1
ATOM 1722 N N . LEU A 1 207 ? -11.559 3.008 -0.778 1.00 95.25 207 LEU A N 1
ATOM 1723 C CA . LEU A 1 207 ? -10.463 3.345 -1.688 1.00 95.25 207 LEU A CA 1
ATOM 1724 C C . LEU A 1 207 ? -10.106 4.823 -1.566 1.00 95.25 207 LEU A C 1
ATOM 1726 O O . LEU A 1 207 ? -10.971 5.693 -1.670 1.00 95.25 207 LEU A O 1
ATOM 1730 N N . LYS A 1 208 ? -8.810 5.109 -1.442 1.00 94.81 208 LYS A N 1
ATOM 1731 C CA . LYS A 1 208 ? -8.268 6.461 -1.507 1.00 94.81 208 LYS A CA 1
ATOM 1732 C C . LYS A 1 208 ? -7.102 6.524 -2.480 1.00 94.81 208 LYS A C 1
ATOM 1734 O O . LYS A 1 208 ? -6.170 5.730 -2.409 1.00 94.81 208 LYS A O 1
ATOM 1739 N N . ILE A 1 209 ? -7.152 7.496 -3.382 1.00 95.25 209 ILE A N 1
ATOM 1740 C CA . ILE A 1 209 ? -6.078 7.761 -4.337 1.00 95.25 209 ILE A CA 1
ATOM 1741 C C . ILE A 1 209 ? -5.295 8.956 -3.821 1.00 95.25 209 ILE A C 1
ATOM 1743 O O . ILE A 1 209 ? -5.862 10.024 -3.591 1.00 95.25 209 ILE A O 1
ATOM 1747 N N . ILE A 1 210 ? -4.001 8.754 -3.605 1.00 93.75 210 ILE A N 1
ATOM 1748 C CA . ILE A 1 210 ? -3.111 9.743 -3.012 1.00 93.75 210 ILE A CA 1
ATOM 1749 C C . ILE A 1 210 ? -2.033 10.104 -4.019 1.00 93.75 210 ILE A C 1
ATOM 1751 O O . ILE A 1 210 ? -1.369 9.238 -4.592 1.00 93.75 210 ILE A O 1
ATOM 1755 N N . SER A 1 211 ? -1.863 11.408 -4.229 1.00 90.81 211 SER A N 1
ATOM 1756 C CA . SER A 1 211 ? -0.916 11.907 -5.208 1.00 90.81 211 SER A CA 1
ATOM 1757 C C . SER A 1 211 ? 0.524 11.813 -4.757 1.00 90.81 211 SER A C 1
ATOM 1759 O O . SER A 1 211 ? 1.354 11.652 -5.633 1.00 90.81 211 SER A O 1
ATOM 1761 N N . ASP A 1 212 ? 0.835 11.934 -3.467 1.00 88.00 212 ASP A N 1
ATOM 1762 C CA . ASP A 1 212 ? 2.181 12.149 -2.915 1.00 88.00 212 ASP A CA 1
ATOM 1763 C C . ASP A 1 212 ? 2.332 11.563 -1.499 1.00 88.00 212 ASP A C 1
ATOM 1765 O O . ASP A 1 212 ? 1.350 11.260 -0.822 1.00 88.00 212 ASP A O 1
ATOM 1769 N N . TRP A 1 213 ? 3.579 11.380 -1.063 1.00 87.94 213 TRP A N 1
ATOM 1770 C CA . TRP A 1 213 ? 3.890 10.707 0.200 1.00 87.94 213 TRP A CA 1
ATOM 1771 C C . TRP A 1 213 ? 3.530 11.526 1.440 1.00 87.94 213 TRP A C 1
ATOM 1773 O O . TRP A 1 213 ? 3.139 10.936 2.440 1.00 87.94 213 TRP A O 1
ATOM 1783 N N . GLU A 1 214 ? 3.589 12.858 1.378 1.00 87.75 214 GLU A N 1
ATOM 1784 C CA . GLU A 1 214 ? 3.226 13.728 2.504 1.00 87.75 214 GLU A CA 1
ATOM 1785 C C . GLU A 1 214 ? 1.747 13.558 2.874 1.00 87.75 214 GLU A C 1
ATOM 1787 O O . GLU A 1 214 ? 1.405 13.332 4.037 1.00 87.75 214 GLU A O 1
ATOM 1792 N N . ASN A 1 215 ? 0.866 13.555 1.871 1.00 89.69 215 ASN A N 1
ATOM 1793 C CA . ASN A 1 215 ? -0.554 13.282 2.075 1.00 89.69 215 ASN A CA 1
ATOM 1794 C C . ASN A 1 215 ? -0.809 11.870 2.621 1.00 89.69 215 ASN A C 1
ATOM 1796 O O . ASN A 1 215 ? -1.691 11.688 3.462 1.00 89.69 215 ASN A O 1
ATOM 1800 N N . PHE A 1 216 ? -0.040 10.869 2.181 1.00 91.12 216 PHE A N 1
ATOM 1801 C CA . PHE A 1 216 ? -0.150 9.522 2.740 1.00 91.12 216 PHE A CA 1
ATOM 1802 C C . PHE A 1 216 ? 0.319 9.463 4.198 1.00 91.12 216 PHE A C 1
ATOM 1804 O O . PHE A 1 216 ? -0.357 8.847 5.016 1.00 91.12 216 PHE A O 1
ATOM 1811 N N . GLU A 1 217 ? 1.415 10.133 4.557 1.00 85.81 217 GLU A N 1
ATOM 1812 C CA . GLU A 1 217 ? 1.883 10.194 5.944 1.00 85.81 217 GLU A CA 1
ATOM 1813 C C . GLU A 1 217 ? 0.848 10.820 6.879 1.00 85.81 217 GLU A C 1
ATOM 1815 O O . GLU A 1 217 ? 0.673 10.349 8.002 1.00 85.81 217 GLU A O 1
ATOM 1820 N N . LEU A 1 218 ? 0.145 11.862 6.432 1.00 84.44 218 LEU A N 1
ATOM 1821 C CA . LEU A 1 218 ? -0.938 12.466 7.209 1.00 84.44 218 LEU A CA 1
ATOM 1822 C C . LEU A 1 218 ? -2.075 11.467 7.452 1.00 84.44 218 LEU A C 1
ATOM 1824 O O . LEU A 1 218 ? -2.550 11.342 8.580 1.00 84.44 218 LEU A O 1
ATOM 1828 N N . GLU A 1 219 ? -2.480 10.723 6.423 1.00 87.12 219 GLU A N 1
ATOM 1829 C CA . GLU A 1 219 ? -3.500 9.678 6.553 1.00 87.12 219 GLU A CA 1
ATOM 1830 C C . GLU A 1 219 ? -3.044 8.537 7.464 1.00 87.12 219 GLU A C 1
ATOM 1832 O O . GLU A 1 219 ? -3.797 8.128 8.348 1.00 87.12 219 GLU A O 1
ATOM 1837 N N . GLU A 1 220 ? -1.811 8.052 7.289 1.00 84.75 220 GLU A N 1
ATOM 1838 C CA . GLU A 1 220 ? -1.222 7.002 8.122 1.00 84.75 220 GLU A CA 1
ATOM 1839 C C . GLU A 1 220 ? -1.203 7.440 9.592 1.00 84.75 220 GLU A C 1
ATOM 1841 O O . GLU A 1 220 ? -1.654 6.693 10.456 1.00 84.75 220 GLU A O 1
ATOM 1846 N N . ARG A 1 221 ? -0.774 8.674 9.888 1.00 77.94 221 ARG A N 1
ATOM 1847 C CA . ARG A 1 221 ? -0.760 9.224 11.257 1.00 77.94 221 ARG A CA 1
ATOM 1848 C C . ARG A 1 221 ? -2.144 9.288 11.896 1.00 77.94 221 ARG A C 1
ATOM 1850 O O . ARG A 1 221 ? -2.243 9.160 13.112 1.00 77.94 221 ARG A O 1
ATOM 1857 N N . ILE A 1 222 ? -3.196 9.489 11.105 1.00 77.88 222 ILE A N 1
ATOM 1858 C CA . ILE A 1 222 ? -4.573 9.530 11.611 1.00 77.88 222 ILE A CA 1
ATOM 1859 C C . ILE A 1 222 ? -5.068 8.120 11.951 1.00 77.88 222 ILE A C 1
ATOM 1861 O O . ILE A 1 222 ? -5.686 7.930 12.996 1.00 77.88 222 ILE A O 1
ATOM 1865 N N . ILE A 1 223 ? -4.812 7.133 11.087 1.00 80.62 223 ILE A N 1
ATOM 1866 C CA . ILE A 1 223 ? -5.388 5.786 11.242 1.00 80.62 223 ILE A CA 1
ATOM 1867 C C . ILE A 1 223 ? -4.555 4.867 12.139 1.00 80.62 223 ILE A C 1
ATOM 1869 O O . ILE A 1 223 ? -5.110 4.014 12.829 1.00 80.62 223 ILE A O 1
ATOM 1873 N N . LEU A 1 224 ? -3.229 5.022 12.134 1.00 78.50 224 LEU A N 1
ATOM 1874 C CA . LEU A 1 224 ? -2.301 4.090 12.769 1.00 78.50 224 LEU A CA 1
ATOM 1875 C C . LEU A 1 224 ? -2.524 3.963 14.286 1.00 78.50 224 LEU A C 1
ATOM 1877 O O . LEU A 1 224 ? -2.581 2.827 14.759 1.00 78.50 224 LEU A O 1
ATOM 1881 N N . PRO A 1 225 ? -2.718 5.055 15.053 1.00 74.31 225 PRO A N 1
ATOM 1882 C CA . PRO A 1 225 ? -2.952 4.949 16.490 1.00 74.31 225 PRO A CA 1
ATOM 1883 C C . PRO A 1 225 ? -4.224 4.163 16.825 1.00 74.31 225 PRO A C 1
ATOM 1885 O O . PRO A 1 225 ? -4.204 3.268 17.669 1.00 74.31 225 PRO A O 1
ATOM 1888 N N . GLU A 1 226 ? -5.322 4.452 16.122 1.00 74.88 226 GLU A N 1
ATOM 1889 C CA . GLU A 1 226 ? -6.609 3.787 16.339 1.00 74.88 226 GLU A CA 1
ATOM 1890 C C . GLU A 1 226 ? -6.545 2.302 15.943 1.00 74.88 226 GLU A C 1
ATOM 1892 O O . GLU A 1 226 ? -7.078 1.466 16.667 1.00 74.88 226 GLU A O 1
ATOM 1897 N N . LEU A 1 227 ? -5.831 1.945 14.868 1.00 78.88 227 LEU A N 1
ATOM 1898 C CA . LEU A 1 227 ? -5.624 0.546 14.473 1.00 78.88 227 LEU A CA 1
ATOM 1899 C C . LEU A 1 227 ? -4.760 -0.238 15.468 1.00 78.88 227 LEU A C 1
ATOM 1901 O O . LEU A 1 227 ? -5.075 -1.381 15.794 1.00 78.88 227 LEU A O 1
ATOM 1905 N N . ILE A 1 228 ? -3.672 0.361 15.960 1.00 76.06 228 ILE A N 1
ATOM 1906 C CA . ILE A 1 228 ? -2.804 -0.280 16.957 1.00 76.06 228 ILE A CA 1
ATOM 1907 C C . ILE A 1 228 ? -3.595 -0.537 18.241 1.00 76.06 228 ILE A C 1
ATOM 1909 O O . ILE A 1 228 ? -3.583 -1.653 18.760 1.00 76.06 228 ILE A O 1
ATOM 1913 N N . ALA A 1 229 ? -4.335 0.468 18.715 1.00 73.06 229 ALA A N 1
ATOM 1914 C CA . ALA A 1 229 ? -5.211 0.331 19.870 1.00 73.06 229 ALA A CA 1
ATOM 1915 C C . ALA A 1 229 ? -6.253 -0.785 19.659 1.00 73.06 229 ALA A C 1
ATOM 1917 O O . ALA A 1 229 ? -6.423 -1.650 20.515 1.00 73.06 229 ALA A O 1
ATOM 1918 N N . GLN A 1 230 ? -6.909 -0.826 18.495 1.00 74.25 230 GLN A N 1
ATOM 1919 C CA . GLN A 1 230 ? -7.884 -1.870 18.160 1.00 74.25 230 GLN A CA 1
ATOM 1920 C C . GLN A 1 230 ? -7.320 -3.290 18.234 1.00 74.25 230 GLN A C 1
ATOM 1922 O O . GLN A 1 230 ? -8.007 -4.191 18.717 1.00 74.25 230 GLN A O 1
ATOM 1927 N N . ASN A 1 231 ? -6.107 -3.495 17.722 1.00 75.62 231 ASN A N 1
ATOM 1928 C CA . ASN A 1 231 ? -5.540 -4.831 17.566 1.00 75.62 231 ASN A CA 1
ATOM 1929 C C . ASN A 1 231 ? -4.788 -5.319 18.812 1.00 75.62 231 ASN A C 1
ATOM 1931 O O . ASN A 1 231 ? -4.691 -6.530 19.010 1.00 75.62 231 ASN A O 1
ATOM 1935 N N . ASN A 1 232 ? -4.302 -4.411 19.663 1.00 77.62 232 ASN A N 1
ATOM 1936 C CA . ASN A 1 232 ? -3.414 -4.776 20.772 1.00 77.62 232 ASN A CA 1
ATOM 1937 C C . ASN A 1 232 ? -4.045 -4.623 22.161 1.00 77.62 232 ASN A C 1
ATOM 1939 O O . ASN A 1 232 ? -3.529 -5.180 23.130 1.00 77.62 232 ASN A O 1
ATOM 1943 N N . ILE A 1 233 ? -5.165 -3.907 22.287 1.00 80.81 233 ILE A N 1
ATOM 1944 C CA . ILE A 1 233 ? -5.802 -3.701 23.589 1.00 80.81 233 ILE A CA 1
ATOM 1945 C C . ILE A 1 233 ? -6.635 -4.918 23.983 1.00 80.81 233 ILE A C 1
ATOM 1947 O O . ILE A 1 233 ? -7.667 -5.230 23.383 1.00 80.81 233 ILE A O 1
ATOM 1951 N N . SER A 1 234 ? -6.219 -5.566 25.069 1.00 85.19 234 SER A N 1
ATOM 1952 C CA . SER A 1 234 ? -6.970 -6.652 25.691 1.00 85.19 234 SER A CA 1
ATOM 1953 C C . SER A 1 234 ? -7.996 -6.123 26.694 1.00 85.19 234 SER A C 1
ATOM 1955 O O . SER A 1 234 ? -7.638 -5.440 27.653 1.00 85.19 234 SER A O 1
ATOM 1957 N N . TYR A 1 235 ? -9.262 -6.522 26.530 1.00 88.81 235 TYR A N 1
ATOM 1958 C CA . TYR A 1 235 ? -10.333 -6.238 27.493 1.00 88.81 235 TYR A CA 1
ATOM 1959 C C . TYR A 1 235 ? -9.947 -6.640 28.923 1.00 88.81 235 TYR A C 1
ATOM 1961 O O . TYR A 1 235 ? -10.165 -5.866 29.851 1.00 88.81 235 TYR A O 1
ATOM 1969 N N . SER A 1 236 ? -9.365 -7.834 29.103 1.00 89.12 236 SER A N 1
ATOM 1970 C CA . SER A 1 236 ? -9.013 -8.333 30.437 1.00 89.12 236 SER A CA 1
ATOM 1971 C C . SER A 1 236 ? -7.959 -7.450 31.094 1.00 89.12 236 SER A C 1
ATOM 1973 O O . SER A 1 236 ? -8.119 -7.070 32.246 1.00 89.12 236 SER A O 1
ATOM 1975 N N . ARG A 1 237 ? -6.941 -7.047 30.325 1.00 90.00 237 ARG A N 1
ATOM 1976 C CA . ARG A 1 237 ? -5.855 -6.194 30.810 1.00 90.00 237 ARG A CA 1
ATOM 1977 C C . ARG A 1 237 ? -6.359 -4.817 31.231 1.00 90.00 237 ARG A C 1
ATOM 1979 O O . ARG A 1 237 ? -5.961 -4.309 32.270 1.00 90.00 237 ARG A O 1
ATOM 1986 N N . VAL A 1 238 ? -7.243 -4.214 30.437 1.00 90.19 238 VAL A N 1
ATOM 1987 C CA . VAL A 1 238 ? -7.829 -2.907 30.771 1.00 90.19 238 VAL A CA 1
ATOM 1988 C C . VAL A 1 238 ? -8.736 -3.018 31.996 1.00 90.19 238 VAL A C 1
ATOM 1990 O O . VAL A 1 238 ? -8.676 -2.162 32.873 1.00 90.19 238 VAL A O 1
ATOM 1993 N N . LEU A 1 239 ? -9.550 -4.076 32.090 1.00 93.19 239 LEU A N 1
ATOM 1994 C CA . LEU A 1 239 ? -10.399 -4.306 33.258 1.00 93.19 239 LEU A CA 1
ATOM 1995 C C . LEU A 1 239 ? -9.571 -4.459 34.541 1.00 93.19 239 LEU A C 1
ATOM 1997 O O . LEU A 1 239 ? -9.929 -3.841 35.538 1.00 93.19 239 LEU A O 1
ATOM 2001 N N . GLU A 1 240 ? -8.469 -5.214 34.502 1.00 93.44 240 GLU A N 1
ATOM 2002 C CA . GLU A 1 240 ? -7.530 -5.351 35.627 1.00 93.44 240 GLU A CA 1
ATOM 2003 C C . GLU A 1 240 ? -7.017 -3.987 36.096 1.00 93.44 240 GLU A C 1
ATOM 2005 O O . GLU A 1 240 ? -7.119 -3.668 37.273 1.00 93.44 240 GLU A O 1
ATOM 2010 N N . ILE A 1 241 ? -6.567 -3.138 35.171 1.00 92.88 241 ILE A N 1
ATOM 2011 C CA . ILE A 1 241 ? -6.054 -1.803 35.503 1.00 92.88 241 ILE A CA 1
ATOM 2012 C C . ILE A 1 241 ? -7.124 -0.939 36.192 1.00 92.88 241 ILE A C 1
ATOM 2014 O O . ILE A 1 241 ? -6.837 -0.247 37.165 1.00 92.88 241 ILE A O 1
ATOM 2018 N N . PHE A 1 242 ? -8.374 -0.977 35.717 1.00 93.88 242 PHE A N 1
ATOM 2019 C CA . PHE A 1 242 ? -9.471 -0.273 36.390 1.00 93.88 242 PHE A CA 1
ATOM 2020 C C . PHE A 1 242 ? -9.791 -0.866 37.767 1.00 93.88 242 PHE A C 1
ATOM 2022 O O . PHE A 1 242 ? -10.148 -0.124 38.679 1.00 93.88 242 PHE A O 1
ATOM 2029 N N . GLN A 1 243 ? -9.679 -2.185 37.924 1.00 94.31 243 GLN A N 1
ATOM 2030 C CA . GLN 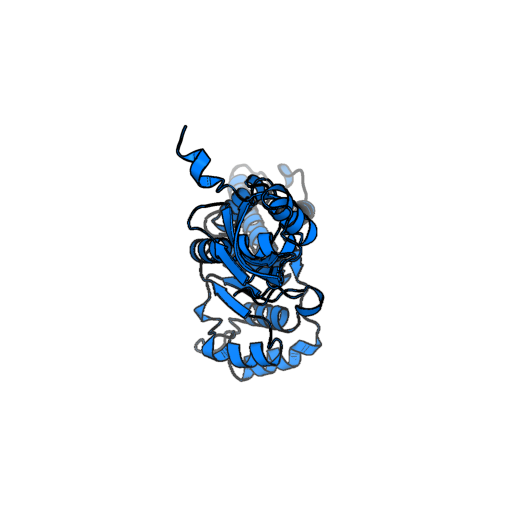A 1 243 ? -9.922 -2.880 39.189 1.00 94.31 243 GLN A CA 1
ATOM 2031 C C . GLN A 1 243 ? -8.830 -2.631 40.230 1.00 94.31 243 GLN A C 1
ATOM 2033 O O . GLN A 1 243 ? -9.146 -2.605 41.420 1.00 94.31 243 GLN A O 1
ATOM 2038 N N . ASP A 1 244 ? -7.589 -2.425 39.793 1.00 94.12 244 ASP A N 1
ATOM 2039 C CA . ASP A 1 244 ? -6.471 -2.058 40.662 1.00 94.12 244 ASP A CA 1
ATOM 2040 C C . ASP A 1 244 ? -6.698 -0.678 41.310 1.00 94.12 244 ASP A C 1
ATOM 2042 O O . ASP A 1 244 ? -6.410 -0.504 42.494 1.00 94.12 244 ASP A O 1
ATOM 2046 N N . GLU A 1 245 ? -7.286 0.277 40.577 1.00 93.88 245 GLU A N 1
ATOM 2047 C CA . GLU A 1 245 ? -7.666 1.598 41.113 1.00 93.88 245 GLU A CA 1
ATOM 2048 C C . GLU A 1 245 ? -9.002 1.589 41.886 1.00 93.88 245 GLU A C 1
ATOM 2050 O O . GLU A 1 245 ? -9.131 2.239 42.924 1.00 93.88 245 GLU A O 1
ATOM 2055 N N . ASP A 1 246 ? -10.019 0.860 41.406 1.00 93.25 246 ASP A N 1
ATOM 2056 C CA . ASP A 1 246 ? -11.323 0.710 42.073 1.00 93.25 246 ASP A CA 1
ATOM 2057 C C . ASP A 1 246 ? -11.806 -0.757 42.024 1.00 93.25 246 ASP A C 1
ATOM 2059 O O . ASP A 1 246 ? -12.456 -1.177 41.057 1.00 93.25 246 ASP A O 1
ATOM 2063 N N . PRO A 1 247 ? -11.604 -1.537 43.108 1.00 94.69 247 PRO A N 1
ATOM 2064 C CA . PRO A 1 247 ? -12.004 -2.948 43.187 1.00 94.69 247 PRO A CA 1
ATOM 2065 C C . PRO A 1 247 ? -13.519 -3.210 43.095 1.00 94.69 247 PRO A C 1
ATOM 2067 O O . PRO A 1 247 ? -13.967 -4.369 43.124 1.00 94.69 247 PRO A O 1
ATOM 2070 N N . ASN A 1 248 ? -14.349 -2.162 43.058 1.00 95.19 248 ASN A N 1
ATOM 2071 C CA . ASN A 1 248 ? -15.788 -2.289 42.840 1.00 95.19 248 ASN A CA 1
ATOM 2072 C C . ASN A 1 248 ? -16.162 -2.354 41.361 1.00 95.19 248 ASN A C 1
ATOM 2074 O O . ASN A 1 248 ? -17.307 -2.698 41.063 1.00 95.19 248 ASN A O 1
ATOM 2078 N N . ILE A 1 249 ? -15.241 -2.055 40.444 1.00 94.56 249 ILE A N 1
ATOM 2079 C CA . ILE A 1 249 ? -15.454 -2.199 39.004 1.00 94.56 249 ILE A CA 1
ATOM 2080 C C . ILE A 1 249 ? -15.496 -3.689 38.642 1.00 94.56 249 ILE A C 1
ATOM 2082 O O . ILE A 1 249 ? -14.645 -4.478 39.044 1.00 94.56 249 ILE A O 1
ATOM 2086 N N . VAL A 1 250 ? -16.516 -4.104 37.891 1.00 94.69 250 VAL A N 1
ATOM 2087 C CA . VAL A 1 250 ? -16.727 -5.520 37.522 1.00 94.69 250 VAL A CA 1
ATOM 2088 C C . VAL A 1 250 ? -16.740 -5.760 36.024 1.00 94.69 250 VAL A C 1
ATOM 2090 O O . VAL A 1 250 ? -16.526 -6.887 35.586 1.00 94.69 250 VAL A O 1
ATOM 2093 N N . GLU A 1 251 ? -17.018 -4.728 35.234 1.00 94.62 251 GLU A N 1
ATOM 2094 C CA . GLU A 1 251 ? -17.229 -4.868 33.799 1.00 94.62 251 GLU A CA 1
ATOM 2095 C C . GLU A 1 251 ? -16.989 -3.531 33.088 1.00 94.62 251 GLU A C 1
ATOM 2097 O O . GLU A 1 251 ? -17.241 -2.464 33.660 1.00 94.62 251 GLU A O 1
ATOM 2102 N N . LEU A 1 252 ? -16.559 -3.607 31.824 1.00 92.50 252 LEU A N 1
ATOM 2103 C CA . LEU A 1 252 ? -16.437 -2.471 30.906 1.00 92.50 252 LEU A CA 1
ATOM 2104 C C . LEU A 1 252 ? -17.390 -2.657 29.704 1.00 92.50 252 LEU A C 1
ATOM 2106 O O . LEU A 1 252 ? -16.954 -3.082 28.632 1.00 92.50 252 LEU A O 1
ATOM 2110 N N . PRO A 1 253 ? -18.704 -2.386 29.845 1.00 86.06 253 PRO A N 1
ATOM 2111 C CA . PRO A 1 253 ? -19.712 -2.790 28.855 1.00 86.06 253 PRO A CA 1
ATOM 2112 C C . PRO A 1 253 ? -19.473 -2.223 27.449 1.00 86.06 253 PRO A C 1
ATOM 2114 O O . PRO A 1 253 ? -19.745 -2.891 26.455 1.00 86.06 253 PRO A O 1
ATOM 2117 N N . ASN A 1 254 ? -18.919 -1.009 27.374 1.00 83.12 254 ASN A N 1
ATOM 2118 C CA . ASN A 1 254 ? -18.476 -0.364 26.141 1.00 83.12 254 ASN A CA 1
ATOM 2119 C C . ASN A 1 254 ? -16.985 -0.024 26.261 1.00 83.12 254 ASN A C 1
ATOM 2121 O O . ASN A 1 254 ? -16.620 1.148 26.336 1.00 83.12 254 ASN A O 1
ATOM 2125 N N . PHE A 1 255 ? -16.135 -1.059 26.318 1.00 78.62 255 PHE A N 1
ATOM 2126 C CA . PHE A 1 255 ? -14.711 -0.930 26.674 1.00 78.62 255 PHE A CA 1
ATOM 2127 C C . PHE A 1 255 ? -13.883 0.011 25.781 1.00 78.62 255 PHE A C 1
ATOM 2129 O O . PHE A 1 255 ? -12.856 0.525 26.205 1.00 78.62 255 PHE A O 1
ATOM 2136 N N . ASN A 1 256 ? -14.367 0.267 24.563 1.00 75.38 256 ASN A N 1
ATOM 2137 C CA . ASN A 1 256 ? -13.805 1.212 23.601 1.00 75.38 256 ASN A CA 1
ATOM 2138 C C . ASN A 1 256 ? -14.909 2.102 23.031 1.00 75.38 256 ASN A C 1
ATOM 2140 O O . ASN A 1 256 ? -15.144 2.135 21.823 1.00 75.38 256 ASN A O 1
ATOM 2144 N N . LYS A 1 257 ? -15.635 2.778 23.923 1.00 79.44 257 LYS A N 1
ATOM 2145 C CA . LYS A 1 257 ? -16.738 3.679 23.574 1.00 79.44 257 LYS A CA 1
ATOM 2146 C C . LYS A 1 257 ? -16.292 4.775 22.610 1.00 79.44 257 LYS A C 1
ATOM 2148 O O . LYS A 1 257 ? -17.047 5.143 21.713 1.00 79.44 257 LYS A O 1
ATOM 2153 N N . LYS A 1 258 ? -15.086 5.314 22.804 1.00 79.38 258 LYS A N 1
ATOM 2154 C CA . LYS A 1 258 ? -14.506 6.331 21.924 1.00 79.38 258 LYS A CA 1
ATOM 2155 C C . LYS A 1 258 ? -12.989 6.273 21.979 1.00 79.38 258 LYS A C 1
ATOM 2157 O O . LYS A 1 258 ? -12.413 6.342 23.057 1.00 79.38 258 LYS A O 1
ATOM 2162 N N . ILE A 1 259 ? -12.364 6.207 20.809 1.00 79.12 259 ILE A N 1
ATOM 2163 C CA . ILE A 1 259 ? -10.912 6.251 20.645 1.00 79.12 259 ILE A CA 1
ATOM 2164 C C . 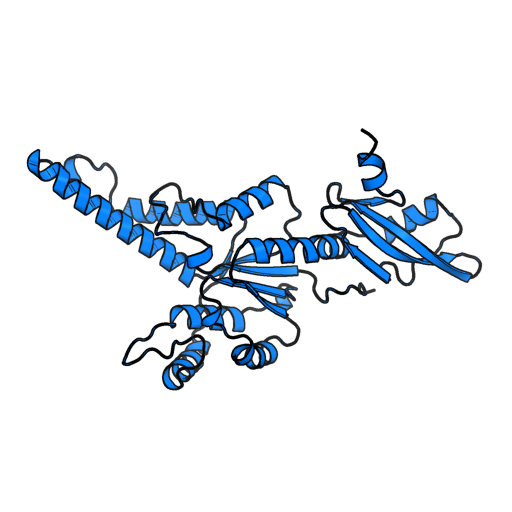ILE A 1 259 ? -10.544 7.595 20.021 1.00 79.12 259 ILE A C 1
ATOM 2166 O O . ILE A 1 259 ? -11.140 8.006 19.023 1.00 79.12 259 ILE A O 1
ATOM 2170 N N . THR A 1 260 ? -9.591 8.297 20.626 1.00 76.81 260 THR A N 1
ATOM 2171 C CA . THR A 1 260 ? -9.121 9.603 20.163 1.00 76.81 260 THR A CA 1
ATOM 2172 C C . THR A 1 260 ? -7.604 9.573 20.034 1.00 76.81 260 THR A C 1
ATOM 2174 O O . THR A 1 260 ? -6.885 9.551 21.031 1.00 76.81 260 THR A O 1
ATOM 2177 N N . GLY A 1 261 ? -7.114 9.576 18.793 1.00 72.06 261 GLY A N 1
ATOM 2178 C CA . GLY A 1 261 ? -5.702 9.819 18.513 1.00 72.06 261 GLY A CA 1
ATOM 2179 C C . GLY A 1 261 ? -5.342 11.278 18.791 1.00 72.06 261 GLY A C 1
ATOM 2180 O O . GLY A 1 261 ? -6.118 12.188 18.479 1.00 72.06 261 GLY A O 1
ATOM 2181 N N . ARG A 1 262 ? -4.170 11.504 19.383 1.00 71.50 262 ARG A N 1
ATOM 2182 C CA . ARG A 1 262 ? -3.638 12.843 19.647 1.00 71.50 262 ARG A CA 1
ATOM 2183 C C . ARG A 1 262 ? -2.681 13.263 18.541 1.00 71.50 262 ARG A C 1
ATOM 2185 O O . ARG A 1 262 ? -1.947 12.448 17.985 1.00 71.50 262 ARG A O 1
ATOM 2192 N N . LYS A 1 263 ? -2.702 14.552 18.205 1.00 63.25 263 LYS A N 1
ATOM 2193 C CA . LYS A 1 263 ? -1.790 15.106 17.206 1.00 63.25 263 LYS A CA 1
ATOM 2194 C C . LYS A 1 263 ? -0.358 15.020 17.743 1.00 63.25 263 LYS A C 1
ATOM 2196 O O . LYS A 1 263 ? -0.113 15.449 18.863 1.00 63.25 263 LYS A O 1
ATOM 2201 N N . ASP A 1 264 ? 0.551 14.481 16.932 1.00 66.81 264 ASP A N 1
ATOM 2202 C CA . ASP A 1 264 ? 1.984 14.366 17.237 1.00 66.81 264 ASP A CA 1
ATOM 2203 C C . ASP A 1 264 ? 2.305 13.578 18.527 1.00 66.81 264 ASP A C 1
ATOM 2205 O O . ASP A 1 264 ? 3.344 13.790 19.146 1.00 66.81 264 ASP A O 1
ATOM 2209 N N . SER A 1 265 ? 1.438 12.635 18.914 1.00 71.94 265 SER A N 1
ATOM 2210 C CA . SER A 1 265 ? 1.636 11.774 20.083 1.00 71.94 265 SER A CA 1
ATOM 2211 C C . SER A 1 265 ? 1.464 10.292 19.734 1.00 71.94 265 SER A C 1
ATOM 2213 O O . SER A 1 265 ? 0.686 9.915 18.855 1.00 71.94 265 SER A O 1
ATOM 2215 N N . PHE A 1 266 ? 2.218 9.445 20.436 1.00 74.38 266 PHE A N 1
ATOM 2216 C CA . PHE A 1 266 ? 2.087 7.985 20.394 1.00 74.38 266 PHE A CA 1
ATOM 2217 C C . PHE A 1 266 ? 1.059 7.463 21.406 1.00 74.38 266 PHE A C 1
ATOM 2219 O O . PHE A 1 266 ? 0.939 6.255 21.600 1.00 74.38 266 PHE A O 1
ATOM 2226 N N . VAL A 1 267 ? 0.333 8.367 22.058 1.00 80.38 267 VAL A N 1
ATOM 2227 C CA . VAL A 1 267 ? -0.685 8.057 23.048 1.00 80.38 267 VAL A CA 1
ATOM 2228 C C . VAL A 1 267 ? -2.063 8.155 22.414 1.00 80.38 267 VAL A C 1
ATOM 2230 O O . VAL A 1 267 ? -2.427 9.144 21.769 1.00 80.38 267 VAL A O 1
ATOM 2233 N N . VAL A 1 268 ? -2.856 7.117 22.640 1.00 83.88 268 VAL A N 1
ATOM 2234 C CA . VAL A 1 268 ? -4.269 7.079 22.279 1.00 83.88 268 VAL A CA 1
ATOM 2235 C C . VAL A 1 268 ? -5.098 7.239 23.540 1.00 83.88 268 VAL A C 1
ATOM 2237 O O . VAL A 1 268 ? -4.937 6.471 24.483 1.00 83.88 268 VAL A O 1
ATOM 2240 N N . GLU A 1 269 ? -5.997 8.219 23.556 1.00 87.19 269 GLU A N 1
ATOM 2241 C CA . GLU A 1 269 ? -6.964 8.385 24.640 1.00 87.19 269 GLU A CA 1
ATOM 2242 C C . GLU A 1 269 ? -8.224 7.578 24.338 1.00 87.19 269 GLU A C 1
ATOM 2244 O O . GLU A 1 269 ? -8.792 7.675 23.243 1.00 87.19 269 GLU A O 1
ATOM 2249 N N . ILE A 1 270 ? -8.672 6.792 25.314 1.00 86.69 270 ILE A N 1
ATOM 2250 C CA . ILE A 1 270 ? -9.796 5.879 25.146 1.00 86.69 270 ILE A CA 1
ATOM 2251 C C . ILE A 1 270 ? -10.804 6.080 26.269 1.00 86.69 270 ILE A C 1
ATOM 2253 O O . ILE A 1 270 ? -10.495 5.943 27.452 1.00 86.69 270 ILE A O 1
ATOM 2257 N N . GLU A 1 271 ? -12.037 6.397 25.883 1.00 89.31 271 GLU A N 1
ATOM 2258 C CA . GLU A 1 271 ? -13.181 6.451 26.787 1.00 89.31 271 GLU A CA 1
ATOM 2259 C C . GLU A 1 271 ? -13.861 5.077 26.835 1.00 89.31 271 GLU A C 1
ATOM 2261 O O . GLU A 1 271 ? -14.088 4.443 25.798 1.00 89.31 271 GLU A O 1
ATOM 2266 N N . THR A 1 272 ? -14.234 4.646 28.039 1.00 90.94 272 THR A N 1
ATOM 2267 C CA . THR A 1 272 ? -14.946 3.390 28.301 1.00 90.94 272 THR A CA 1
ATOM 2268 C C . THR A 1 272 ? -16.123 3.616 29.237 1.00 90.94 272 THR A C 1
ATOM 2270 O O . THR A 1 272 ? -16.056 4.453 30.138 1.00 90.94 272 THR A O 1
ATOM 2273 N N . ASP A 1 273 ? -17.191 2.836 29.082 1.00 93.19 273 ASP A N 1
ATOM 2274 C CA . ASP A 1 273 ? -18.188 2.722 30.149 1.00 93.19 273 ASP A CA 1
ATOM 2275 C C . ASP A 1 273 ? -17.696 1.750 31.226 1.00 93.19 273 ASP A C 1
ATOM 2277 O O . ASP A 1 273 ? -17.108 0.716 30.919 1.00 93.19 273 ASP A O 1
ATOM 2281 N N . ILE A 1 274 ? -17.938 2.096 32.486 1.00 95.06 274 ILE A N 1
ATOM 2282 C CA . ILE A 1 274 ? -17.545 1.341 33.676 1.00 95.06 274 ILE A CA 1
ATOM 2283 C C . ILE A 1 274 ? -18.809 0.925 34.406 1.00 95.06 274 ILE A C 1
ATOM 2285 O O . ILE A 1 274 ? -19.674 1.765 34.657 1.00 95.06 274 ILE A O 1
ATOM 2289 N N . LYS A 1 275 ? -18.891 -0.339 34.813 1.00 95.62 275 LYS A N 1
ATOM 2290 C CA . LYS A 1 275 ? -19.973 -0.849 35.656 1.00 95.62 275 LYS A CA 1
ATOM 2291 C C . LYS A 1 275 ? -19.424 -1.375 36.975 1.00 95.62 275 LYS A C 1
ATOM 2293 O O . LYS A 1 275 ? -18.441 -2.120 36.993 1.00 95.62 275 LYS A O 1
ATOM 2298 N N . ARG A 1 276 ? -20.077 -0.996 38.074 1.00 96.00 276 ARG A N 1
ATOM 2299 C CA . ARG A 1 276 ? -19.694 -1.370 39.441 1.00 96.00 276 ARG A CA 1
ATOM 2300 C C . ARG A 1 276 ? -20.597 -2.451 40.036 1.00 96.00 276 ARG A C 1
ATOM 2302 O O . ARG A 1 276 ? -21.683 -2.724 39.525 1.00 96.00 276 ARG A O 1
ATOM 2309 N N . LYS A 1 277 ? -20.147 -3.060 41.140 1.00 95.06 277 LYS A N 1
ATOM 2310 C CA . LYS A 1 277 ? -20.872 -4.099 41.905 1.00 95.06 277 LYS A CA 1
ATOM 2311 C C . LYS A 1 277 ? -22.267 -3.668 42.360 1.00 95.06 277 LYS A C 1
ATOM 2313 O O . LYS A 1 277 ? -23.163 -4.502 42.416 1.00 95.06 277 LYS A O 1
ATOM 2318 N N . ASP A 1 278 ? -22.454 -2.388 42.668 1.00 93.75 278 ASP A N 1
ATOM 2319 C CA . ASP A 1 278 ? -23.741 -1.806 43.074 1.00 93.75 278 ASP A CA 1
ATOM 2320 C C . ASP A 1 278 ? -24.711 -1.576 41.896 1.00 93.75 278 ASP A C 1
ATOM 2322 O O . ASP A 1 278 ? -25.828 -1.102 42.091 1.00 93.75 278 ASP A O 1
ATOM 2326 N N . GLY A 1 279 ? -24.295 -1.919 40.673 1.00 91.06 279 GLY A N 1
ATOM 2327 C CA . GLY A 1 279 ? -25.068 -1.738 39.450 1.00 91.06 279 GLY A CA 1
ATOM 2328 C C . GLY A 1 279 ? -24.951 -0.344 38.835 1.00 91.06 279 GLY A C 1
ATOM 2329 O O . GLY A 1 279 ? -25.514 -0.122 37.762 1.00 91.06 279 GLY A O 1
ATOM 2330 N N . THR A 1 280 ? -24.217 0.586 39.456 1.00 94.00 280 THR A N 1
ATOM 2331 C CA . THR A 1 280 ? -24.007 1.921 38.890 1.00 94.00 280 THR A CA 1
ATOM 2332 C C . THR A 1 280 ? -23.097 1.870 37.669 1.00 94.00 280 THR A C 1
ATOM 2334 O O . THR A 1 280 ? -22.174 1.053 37.567 1.00 94.00 280 THR A O 1
ATOM 2337 N N . THR A 1 281 ? -23.361 2.776 36.729 1.00 93.00 281 THR A N 1
ATOM 2338 C CA . THR A 1 281 ? -22.564 2.949 35.516 1.00 93.00 281 THR A CA 1
ATOM 2339 C C . THR A 1 281 ? -21.940 4.334 35.480 1.00 93.00 281 THR A C 1
ATOM 2341 O O . THR A 1 281 ? -22.606 5.323 35.786 1.00 93.00 281 THR A O 1
ATOM 2344 N N . GLY A 1 282 ? -20.680 4.413 35.068 1.00 92.69 282 GLY A N 1
ATOM 2345 C CA . GLY A 1 282 ? -19.966 5.663 34.823 1.00 92.69 282 GLY A CA 1
ATOM 2346 C C . GLY A 1 282 ? -19.177 5.608 33.522 1.00 92.69 282 GLY A C 1
ATOM 2347 O O . GLY A 1 282 ? -19.198 4.608 32.809 1.00 92.69 282 GLY A O 1
ATOM 2348 N N . THR A 1 283 ? -18.456 6.682 33.223 1.00 93.56 283 THR A N 1
ATOM 2349 C CA . THR A 1 283 ? -17.478 6.712 32.132 1.00 93.56 283 THR A CA 1
ATOM 2350 C C . THR A 1 283 ? -16.093 6.895 32.733 1.00 93.56 283 THR A C 1
ATOM 2352 O O . THR A 1 283 ? -15.902 7.745 33.601 1.00 93.56 283 THR A O 1
ATOM 2355 N N . GLY A 1 284 ? -15.145 6.082 32.281 1.00 91.75 284 GLY A N 1
ATOM 2356 C CA . GLY A 1 284 ? -13.730 6.213 32.596 1.00 91.75 284 GLY A CA 1
ATOM 2357 C C . GLY A 1 284 ? -12.911 6.505 31.356 1.00 91.75 284 GLY A C 1
ATOM 2358 O O . GLY A 1 284 ? -13.394 6.396 30.225 1.00 91.75 284 GLY A O 1
ATOM 2359 N N . LYS A 1 285 ? -11.656 6.867 31.593 1.00 92.94 285 LYS A N 1
ATOM 2360 C CA . LYS A 1 285 ? -10.660 7.068 30.552 1.00 92.94 285 LYS A CA 1
ATOM 2361 C C . LYS A 1 285 ? -9.410 6.285 30.888 1.00 92.94 285 LYS A C 1
ATOM 2363 O O . LYS A 1 285 ? -9.061 6.171 32.058 1.00 92.94 285 LYS A O 1
ATOM 2368 N N . TYR A 1 286 ? -8.764 5.778 29.856 1.00 91.69 286 TYR A N 1
ATOM 2369 C CA . TYR A 1 286 ? -7.420 5.238 29.933 1.00 91.69 286 TYR A CA 1
ATOM 2370 C C . TYR A 1 286 ? -6.652 5.643 28.676 1.00 91.69 286 TYR A C 1
ATOM 2372 O O . TYR A 1 286 ? -7.230 6.075 27.674 1.00 91.69 286 TYR A O 1
ATOM 2380 N N . PHE A 1 287 ? -5.340 5.528 28.752 1.00 90.00 287 PHE A N 1
ATOM 2381 C CA . PHE A 1 287 ? -4.410 5.880 27.701 1.00 90.00 287 PHE A CA 1
ATOM 2382 C C . PHE A 1 287 ? -3.686 4.629 27.236 1.00 90.00 287 PHE A C 1
ATOM 2384 O O . PHE A 1 287 ? -3.415 3.725 28.024 1.00 90.00 287 PHE A O 1
ATOM 2391 N N . TYR A 1 288 ? -3.375 4.572 25.950 1.00 86.94 288 TYR A N 1
ATOM 2392 C CA . TYR A 1 288 ? -2.598 3.494 25.364 1.00 86.94 288 TYR A CA 1
ATOM 2393 C C . TYR A 1 288 ? -1.337 4.062 24.730 1.00 86.94 288 TYR A C 1
ATOM 2395 O O . TYR A 1 288 ? -1.432 4.835 23.774 1.00 86.94 288 TYR A O 1
ATOM 2403 N N . ASP A 1 289 ? -0.170 3.693 25.259 1.00 84.62 289 ASP A N 1
ATOM 2404 C CA . ASP A 1 289 ? 1.114 4.122 24.709 1.00 84.62 289 ASP A CA 1
ATOM 2405 C C . ASP A 1 289 ? 1.601 3.114 23.665 1.00 84.62 289 ASP A C 1
ATOM 2407 O O . ASP A 1 289 ? 2.023 1.998 23.976 1.00 84.62 289 ASP A O 1
ATOM 2411 N N . ILE A 1 290 ? 1.569 3.533 22.403 1.00 77.25 290 ILE A N 1
ATOM 2412 C CA . ILE A 1 290 ? 1.961 2.719 21.250 1.00 77.25 290 ILE A CA 1
ATOM 2413 C C . ILE A 1 290 ? 3.432 2.291 21.322 1.00 77.25 290 ILE A C 1
ATOM 2415 O O . ILE A 1 290 ? 3.779 1.232 20.802 1.00 77.25 290 ILE A O 1
ATOM 2419 N N . ARG A 1 291 ? 4.305 3.089 21.953 1.00 73.94 291 ARG A N 1
ATOM 2420 C CA . ARG A 1 291 ? 5.755 2.824 21.994 1.00 73.94 291 ARG A CA 1
ATOM 2421 C C . ARG A 1 291 ? 6.082 1.594 22.826 1.00 73.94 291 ARG A C 1
ATOM 2423 O O . ARG A 1 291 ? 6.992 0.847 22.480 1.00 73.94 291 ARG A O 1
ATOM 2430 N N . ILE A 1 292 ? 5.357 1.421 23.926 1.00 81.12 292 ILE A N 1
ATOM 2431 C CA . ILE A 1 292 ? 5.563 0.332 24.888 1.00 81.12 292 ILE A CA 1
ATOM 2432 C C . ILE A 1 292 ? 4.458 -0.722 24.832 1.00 81.12 292 ILE A C 1
ATOM 2434 O O . ILE A 1 292 ? 4.585 -1.757 25.474 1.00 81.12 292 ILE A O 1
ATOM 2438 N N . ASN A 1 293 ? 3.418 -0.486 24.027 1.00 78.50 293 ASN A N 1
ATOM 2439 C CA . ASN A 1 293 ? 2.306 -1.402 23.808 1.00 78.50 293 ASN A CA 1
ATOM 2440 C C . ASN A 1 293 ? 1.546 -1.748 25.105 1.00 78.50 293 ASN A C 1
ATOM 2442 O O . ASN A 1 293 ? 1.138 -2.890 25.302 1.00 78.50 293 ASN A O 1
ATOM 2446 N N . GLU A 1 294 ? 1.363 -0.757 25.984 1.00 82.62 294 GLU A N 1
ATOM 2447 C CA . GLU A 1 294 ? 0.720 -0.930 27.292 1.00 82.62 294 GLU A CA 1
ATOM 2448 C C . GLU A 1 294 ? -0.392 0.112 27.524 1.00 82.62 294 GLU A C 1
ATOM 2450 O O . GLU A 1 294 ? -0.195 1.305 27.253 1.00 82.62 294 GLU A O 1
ATOM 2455 N N . PRO A 1 295 ? -1.562 -0.313 28.041 1.00 88.81 295 PRO A N 1
ATOM 2456 C CA . PRO A 1 295 ? -2.570 0.591 28.578 1.00 88.81 295 PRO A CA 1
ATOM 2457 C C . PRO A 1 295 ? -2.198 1.099 29.983 1.00 88.81 295 PRO A C 1
ATOM 2459 O O . PRO A 1 295 ? -1.562 0.401 30.769 1.00 88.81 295 PRO A O 1
ATOM 2462 N N . THR A 1 296 ? -2.638 2.309 30.322 1.00 89.94 296 THR A N 1
ATOM 2463 C CA . THR A 1 296 ? -2.404 2.978 31.612 1.00 89.94 296 THR A CA 1
ATOM 2464 C C . THR A 1 296 ? -3.540 3.954 31.929 1.00 89.94 296 THR A C 1
ATOM 2466 O O . THR A 1 296 ? -4.187 4.473 31.024 1.00 89.94 296 THR A O 1
ATOM 2469 N N . LEU A 1 297 ? -3.801 4.231 33.208 1.00 90.44 297 LEU A N 1
ATOM 2470 C CA . LEU A 1 297 ? -4.748 5.280 33.626 1.00 90.44 297 LEU A CA 1
ATOM 2471 C C . LEU A 1 297 ? -4.094 6.657 33.758 1.00 90.44 297 LEU A C 1
ATOM 2473 O O . LEU A 1 297 ? -4.790 7.667 33.813 1.00 90.44 297 LEU A O 1
ATOM 2477 N N . ILE A 1 298 ? -2.762 6.695 33.772 1.00 88.31 298 ILE A N 1
ATOM 2478 C CA . ILE A 1 298 ? -1.967 7.921 33.806 1.00 88.31 298 ILE A CA 1
ATOM 2479 C C . ILE A 1 298 ? -1.603 8.294 32.379 1.00 88.31 298 ILE A C 1
ATOM 2481 O O . ILE A 1 298 ? -1.108 7.446 31.636 1.00 88.31 298 ILE A O 1
ATOM 2485 N N . ASP A 1 299 ? -1.818 9.556 32.024 1.00 87.38 299 ASP A N 1
ATOM 2486 C CA . ASP A 1 299 ? -1.436 10.100 30.729 1.00 87.38 299 ASP A CA 1
ATOM 2487 C C . ASP A 1 299 ? 0.095 10.062 30.566 1.00 87.38 299 ASP A C 1
ATOM 2489 O O . ASP A 1 299 ? 0.807 10.747 31.309 1.00 87.38 299 ASP A O 1
ATOM 2493 N N . PRO A 1 300 ? 0.640 9.264 29.629 1.00 82.38 300 PRO A N 1
ATOM 2494 C CA . PRO A 1 300 ? 2.078 9.207 29.415 1.00 82.38 300 PRO A CA 1
ATOM 2495 C C . PRO A 1 300 ? 2.652 10.566 29.012 1.00 82.38 300 PRO A C 1
ATOM 2497 O O . PRO A 1 300 ? 3.771 10.879 29.412 1.00 82.38 300 PRO A O 1
ATOM 2500 N N . ASP A 1 301 ? 1.902 11.380 28.261 1.00 81.44 301 ASP A N 1
ATOM 2501 C CA . ASP A 1 301 ? 2.387 12.666 27.749 1.00 81.44 301 ASP A CA 1
ATOM 2502 C C . ASP A 1 301 ? 2.510 13.731 28.849 1.00 81.44 301 ASP A C 1
ATOM 2504 O O . ASP A 1 301 ? 3.364 14.616 28.744 1.00 81.44 301 ASP A O 1
ATOM 2508 N N . ASP A 1 302 ? 1.741 13.620 29.938 1.00 78.38 302 ASP A N 1
ATOM 2509 C CA . ASP A 1 302 ? 1.855 14.529 31.087 1.00 78.38 302 ASP A CA 1
ATOM 2510 C C . ASP A 1 302 ? 3.211 14.379 31.803 1.00 78.38 302 ASP A C 1
ATOM 2512 O O . ASP A 1 302 ? 3.744 15.352 32.336 1.00 78.38 302 ASP A O 1
ATOM 2516 N N . ASN A 1 303 ? 3.827 13.192 31.745 1.00 57.97 303 ASN A N 1
ATOM 2517 C CA . ASN A 1 303 ? 5.132 12.918 32.358 1.00 57.97 303 ASN A CA 1
ATOM 2518 C C . ASN A 1 303 ? 6.336 13.280 31.464 1.00 57.97 303 ASN A C 1
ATOM 2520 O O . ASN A 1 303 ? 7.460 13.376 31.963 1.00 57.97 303 ASN A O 1
ATOM 2524 N N . TYR A 1 304 ? 6.141 13.486 30.154 1.00 52.91 304 TYR A N 1
ATOM 2525 C CA . TYR A 1 304 ? 7.231 13.850 29.230 1.00 52.91 304 TYR A CA 1
ATOM 2526 C C . TYR A 1 304 ? 7.506 15.360 29.162 1.00 52.91 304 TYR A C 1
ATOM 2528 O O . TYR A 1 304 ? 8.562 15.750 28.675 1.00 52.91 304 TYR A O 1
ATOM 2536 N N . ASN A 1 305 ? 6.613 16.208 29.685 1.00 43.41 305 ASN A N 1
ATOM 2537 C CA . ASN A 1 305 ? 6.796 17.667 29.731 1.00 43.41 305 ASN A CA 1
ATOM 2538 C C . ASN A 1 305 ? 7.494 18.174 31.010 1.00 43.41 305 ASN A C 1
ATOM 2540 O O . ASN A 1 305 ? 7.616 19.383 31.208 1.00 43.41 305 ASN A O 1
ATOM 2544 N N . THR A 1 306 ? 7.952 17.271 31.882 1.00 39.31 306 THR A N 1
ATOM 2545 C CA . THR A 1 306 ? 8.630 17.603 33.149 1.00 39.31 306 THR A CA 1
ATOM 2546 C C . THR A 1 3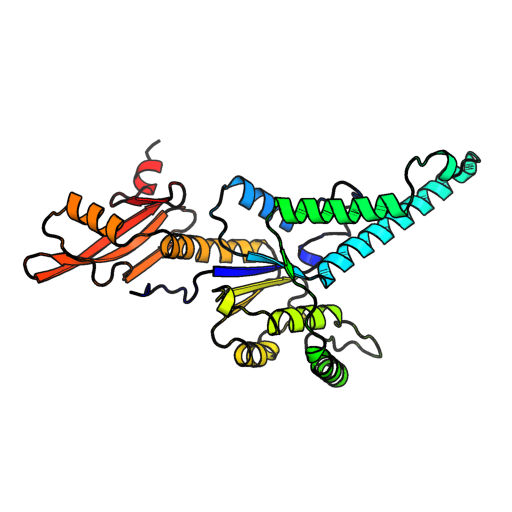06 ? 10.139 17.333 33.169 1.00 39.31 306 THR A C 1
ATOM 2548 O O . THR A 1 306 ? 10.731 17.409 34.242 1.00 39.31 306 THR A O 1
ATOM 2551 N N . ASN A 1 307 ? 10.778 17.069 32.021 1.00 34.03 307 ASN A N 1
ATOM 2552 C CA . ASN A 1 307 ? 12.242 16.961 31.902 1.00 34.03 307 ASN A CA 1
ATOM 2553 C C . ASN A 1 307 ? 12.788 17.793 30.742 1.00 34.03 307 ASN A C 1
ATOM 2555 O O . ASN A 1 307 ? 12.299 17.607 29.608 1.00 34.03 307 ASN A O 1
#

Foldseek 3Di:
DAFPEPDPFQAAEEEEALVAQADLVPDQDLPLDDRPDLNNVVLVVCVVLVADPGYAAEYEPLSLVVVLVSSLVSVVVVQVVVQVVCVVVVDGPVNPDPDDSVRSSVNSSVSVVVVCVVSNYYYQYFDPPVCVVVLVVCQVVVNALRDPDPPDDRPCSSVVRVVNSVLRDDCVVVRHQEYEYEALPVVSVPCVRCVVVCCVRRVRHHYDYHNHVVVVVVVCLQVVLVSLCSPQDDLVQVQVQVCVVPVQWDHFPNQQVDWDRDPPFQKIKGKTWTAGPVRDIDIAIWIARSSVSDIHSDDPVVVVVPD

pLDDT: mean 83.93, std 12.74, range [29.38, 96.75]